Protein 5JQ4 (pdb70)

GO terms:
  GO:0016747 acyltransferase activity, transferring groups other than amino-acyl groups (F, IDA)

CATH classification: 3.40.630.30

Radius of gyration: 22.3 Å; Cα contacts (8 Å, |Δi|>4): 461; chains: 2; bounding box: 67×36×51 Å

Secondary structure (DSSP, 8-state):
--EE--S---HHHHHHHIIIIIIIS---HHHHS-TTSTTSEEEEEEETTEEEEEEEEEESSSSEEEEEEEE--TT-S------HHHHHHHHTT--EE--EEGGGHHHHHHTT-----SS--TT--EE--EE--/----EE--S---HHHHHHHIIIIIIIT---GGGSS-TTTTTSEEEEEEETTEEEEEEEEEE-SSSEEEEEEEE--TT-S------HHHHHHHHTT--EE----TT-HHHHHHTT-----TT--SS------EE----

B-factor: mean 27.38, std 11.33, range [9.71, 86.89]

Structure (mmCIF, N/CA/C/O backbone):
data_5JQ4
#
_entry.id   5JQ4
#
_cell.length_a   129.453
_cell.length_b   33.839
_cell.length_c   67.529
_cell.angle_alpha   90.000
_cell.angle_beta   109.510
_cell.angle_gamma   90.000
#
_symmetry.space_group_name_H-M   'C 1 2 1'
#
loop_
_entity.id
_entity.type
_entity.pdbx_description
1 polymer 'Acetyltransferase SACOL1063'
2 non-polymer 'THIOCYANATE ION'
3 non-polymer 'CHLORIDE ION'
4 non-polymer 1,2-ETHANEDIOL
5 non-polymer 'UNKNOWN ATOM OR ION'
6 water water
#
loop_
_atom_site.group_PDB
_atom_site.id
_atom_site.type_symbol
_atom_site.label_atom_id
_atom_site.label_alt_id
_atom_site.label_comp_id
_atom_site.label_asym_id
_atom_site.label_entity_id
_atom_site.lab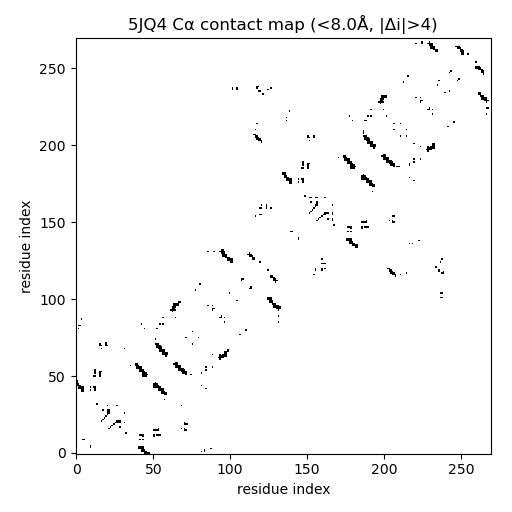el_seq_id
_atom_site.pdbx_PDB_ins_code
_atom_site.Cartn_x
_atom_site.Cartn_y
_atom_site.Cartn_z
_atom_site.occupancy
_atom_site.B_iso_or_equiv
_atom_site.auth_seq_id
_atom_site.auth_comp_id
_atom_site.auth_asym_id
_atom_site.auth_atom_id
_atom_site.pdbx_PDB_model_num
ATOM 1 N N . ALA A 1 3 ? 16.451 12.684 29.569 1.00 47.48 0 ALA A N 1
ATOM 2 C CA . ALA A 1 3 ? 16.087 11.607 28.620 1.00 44.57 0 ALA A CA 1
ATOM 3 C C . ALA A 1 3 ? 16.578 11.906 27.198 1.00 44.05 0 ALA A C 1
ATOM 4 O O . ALA A 1 3 ? 16.218 12.926 26.621 1.00 46.83 0 ALA A O 1
ATOM 14 N N . PHE A 1 5 ? 17.230 10.450 23.195 1.00 31.57 2 PHE A N 1
ATOM 15 C CA . PHE A 1 5 ? 16.891 9.417 22.219 1.00 28.16 2 PHE A CA 1
ATOM 16 C C . PHE A 1 5 ? 17.861 9.398 21.055 1.00 26.83 2 PHE A C 1
ATOM 17 O O . PHE A 1 5 ? 18.281 10.440 20.601 1.00 28.13 2 PHE A O 1
ATOM 25 N N . SER A 1 6 ? 18.200 8.202 20.594 1.00 24.53 3 SER A N 1
ATOM 26 C CA A SER A 1 6 ? 19.122 8.026 19.482 0.70 24.57 3 SER A CA 1
ATOM 27 C CA B SER A 1 6 ? 19.161 8.020 19.514 0.30 24.58 3 SER A CA 1
ATOM 28 C C . SER A 1 6 ? 18.790 6.863 18.591 1.00 22.74 3 SER A C 1
ATOM 29 O O . SER A 1 6 ? 18.252 5.844 19.031 1.00 21.69 3 SER A O 1
ATOM 34 N N . LYS A 1 7 ? 19.123 7.003 17.309 1.00 22.94 4 LYS A N 1
ATOM 35 C CA . LYS A 1 7 ? 19.108 5.812 16.446 1.00 22.06 4 LYS A CA 1
ATOM 36 C C . LYS A 1 7 ? 20.131 4.844 16.976 1.00 22.55 4 LYS A C 1
ATOM 37 O O . LYS A 1 7 ? 21.238 5.235 17.344 1.00 24.35 4 LYS A O 1
ATOM 43 N N . VAL A 1 8 ? 19.798 3.573 16.962 1.00 21.73 5 VAL A N 1
ATOM 44 C CA . VAL A 1 8 ? 20.759 2.523 17.258 1.00 22.96 5 VAL A CA 1
ATOM 45 C C . VAL A 1 8 ? 21.770 2.396 16.126 1.00 25.41 5 VAL A C 1
ATOM 46 O O . VAL A 1 8 ? 21.381 2.047 15.010 1.00 25.26 5 VAL A O 1
ATOM 50 N N A ASN A 1 9 ? 23.073 2.679 16.346 0.70 27.65 6 ASN A N 1
ATOM 51 N N B ASN A 1 9 ? 23.034 2.659 16.475 0.30 27.19 6 ASN A N 1
ATOM 52 C CA A ASN A 1 9 ? 24.113 2.409 15.327 0.70 29.84 6 ASN A CA 1
ATOM 53 C CA B ASN A 1 9 ? 24.167 2.667 15.576 0.30 29.16 6 ASN A CA 1
ATOM 54 C C A ASN A 1 9 ? 25.221 1.447 15.780 0.70 31.53 6 ASN A C 1
ATOM 55 C C B ASN A 1 9 ? 25.223 1.565 15.837 0.30 31.03 6 ASN A C 1
ATOM 56 O O A ASN A 1 9 ? 26.226 1.320 15.115 0.70 34.38 6 ASN A O 1
ATOM 57 O O B ASN A 1 9 ? 26.181 1.473 15.088 0.30 33.11 6 ASN A O 1
ATOM 66 N N . ASN A 1 10 ? 25.062 0.748 16.879 1.00 31.29 7 ASN A N 1
ATOM 67 C CA . ASN A 1 10 ? 26.039 -0.312 17.216 1.00 33.58 7 ASN A CA 1
ATOM 68 C C . ASN A 1 10 ? 25.409 -1.393 18.031 1.00 33.86 7 ASN A C 1
ATOM 69 O O . ASN A 1 10 ? 24.265 -1.243 18.462 1.00 32.14 7 ASN A O 1
ATOM 74 N N . GLN A 1 11 ? 26.158 -2.472 18.224 1.00 36.59 8 GLN A N 1
ATOM 75 C CA . GLN A 1 11 ? 25.660 -3.658 18.883 1.00 38.08 8 GLN A CA 1
ATOM 76 C C . GLN A 1 11 ? 25.292 -3.445 20.354 1.00 38.33 8 GLN A C 1
ATOM 77 O O . GLN A 1 11 ? 24.408 -4.135 20.862 1.00 38.32 8 GLN A O 1
ATOM 83 N N . LYS A 1 12 ? 25.977 -2.532 21.044 1.00 39.07 9 LYS A N 1
ATOM 84 C CA . LYS A 1 12 ? 25.648 -2.234 22.448 1.00 40.59 9 LYS A CA 1
ATOM 85 C C . LYS A 1 12 ? 24.282 -1.555 22.591 1.00 36.90 9 LYS A C 1
ATOM 86 O O . LYS A 1 12 ? 23.480 -1.935 23.447 1.00 35.92 9 LYS A O 1
ATOM 100 N N . LEU A 1 14 ? 21.948 -1.746 20.508 1.00 32.22 11 LEU A N 1
ATOM 101 C CA . LEU A 1 14 ? 20.932 -2.746 20.159 1.00 31.15 11 LEU A CA 1
ATOM 102 C C . LEU A 1 14 ? 20.589 -3.641 21.323 1.00 32.02 11 LEU A C 1
ATOM 103 O O . LEU A 1 14 ? 19.417 -3.911 21.577 1.00 30.64 11 LEU A O 1
ATOM 108 N N . GLU A 1 15 ? 21.621 -4.161 21.966 1.00 34.58 12 GLU A N 1
ATOM 109 C CA . GLU A 1 15 ? 21.456 -4.991 23.146 1.00 36.12 12 GLU A CA 1
ATOM 110 C C . GLU A 1 15 ? 20.617 -4.233 24.185 1.00 33.85 12 GLU A C 1
ATOM 111 O O . GLU A 1 15 ? 19.743 -4.839 24.785 1.00 33.81 12 GLU A O 1
ATOM 117 N N . ASP A 1 16 ? 20.857 -2.920 24.344 1.00 31.73 13 ASP A N 1
ATOM 118 C CA . ASP A 1 16 ? 20.117 -2.064 25.270 1.00 30.58 13 ASP A CA 1
ATOM 119 C C . ASP A 1 16 ? 18.615 -2.148 24.927 1.00 28.76 13 ASP A C 1
ATOM 120 O O . ASP A 1 16 ? 17.779 -2.291 25.856 1.00 27.33 13 ASP A O 1
ATOM 125 N N . CYS A 1 17 ? 18.312 -2.098 23.621 1.00 26.76 14 CYS A N 1
ATOM 126 C CA . CYS A 1 17 ? 16.934 -2.258 23.111 1.00 26.44 14 CYS A CA 1
ATOM 127 C C . CYS A 1 17 ? 16.344 -3.609 23.488 1.00 27.73 14 CYS A C 1
ATOM 128 O O . CYS A 1 17 ? 15.267 -3.643 24.073 1.00 27.29 14 CYS A O 1
ATOM 131 N N . PHE A 1 18 ? 17.054 -4.701 23.188 1.00 29.21 15 PHE A N 1
ATOM 132 C CA . PHE A 1 18 ? 16.551 -6.050 23.543 1.00 31.64 15 PHE A CA 1
ATOM 133 C C . PHE A 1 18 ? 16.422 -6.243 25.078 1.00 32.66 15 PHE A C 1
ATOM 134 O O . PHE A 1 18 ? 15.447 -6.852 25.540 1.00 33.71 15 PHE A O 1
ATOM 142 N N . TYR A 1 19 ? 17.356 -5.708 25.861 1.00 32.31 16 TYR A N 1
ATOM 143 C CA . TYR A 1 19 ? 17.223 -5.753 27.317 1.00 33.49 16 TYR A CA 1
ATOM 144 C C . TYR A 1 19 ? 15.882 -5.171 27.811 1.00 31.02 16 TYR A C 1
ATOM 145 O O . TYR A 1 19 ? 15.150 -5.779 28.663 1.00 32.54 16 TYR A O 1
ATOM 154 N N . ILE A 1 20 ? 15.594 -3.974 27.325 1.00 27.45 17 ILE A N 1
ATOM 155 C CA . ILE A 1 20 ? 14.379 -3.272 27.708 1.00 26.04 17 ILE A CA 1
ATOM 156 C C . ILE A 1 20 ? 13.141 -4.090 27.324 1.00 26.12 17 ILE A C 1
ATOM 157 O O . ILE A 1 20 ? 12.211 -4.301 28.120 1.00 27.32 17 ILE A O 1
ATOM 162 N N . ARG A 1 21 ? 13.179 -4.636 26.137 1.00 26.29 18 ARG A N 1
ATOM 163 C CA . ARG A 1 21 ? 12.108 -5.494 25.671 1.00 27.68 18 ARG A CA 1
ATOM 164 C C . ARG A 1 21 ? 12.056 -6.802 26.431 1.00 30.55 18 ARG A C 1
ATOM 165 O O . ARG A 1 21 ? 10.961 -7.332 26.621 1.00 31.98 18 ARG A O 1
ATOM 173 N N . LYS A 1 22 ? 13.204 -7.323 26.867 1.00 32.19 19 LYS A N 1
ATOM 174 C CA . LYS A 1 22 ? 13.167 -8.562 27.675 1.00 36.12 19 LYS A CA 1
ATOM 175 C C . LYS A 1 22 ? 12.401 -8.265 28.993 1.00 36.36 19 LYS A C 1
ATOM 176 O O . LYS A 1 22 ? 11.494 -9.008 29.375 1.00 37.27 19 LYS A O 1
ATOM 182 N N . LYS A 1 23 ? 12.759 -7.155 29.634 1.00 35.42 20 LYS A N 1
ATOM 183 C CA . LYS A 1 23 ? 12.200 -6.803 30.954 1.00 36.95 20 LYS A CA 1
ATOM 184 C C . LYS A 1 23 ? 10.711 -6.540 30.856 1.00 36.60 20 LYS A C 1
ATOM 185 O O . LYS A 1 23 ? 9.946 -6.902 31.745 1.00 37.44 20 LYS A O 1
ATOM 191 N N . VAL A 1 24 ? 10.306 -5.897 29.769 1.00 35.03 21 VAL A N 1
ATOM 192 C CA . VAL A 1 24 ? 8.924 -5.505 29.615 1.00 35.83 21 VAL A CA 1
ATOM 193 C C . VAL A 1 24 ? 8.101 -6.624 29.004 1.00 37.92 21 VAL A C 1
ATOM 194 O O . VAL A 1 24 ? 7.158 -7.086 29.617 1.00 41.39 21 VAL A O 1
ATOM 198 N N . PHE A 1 25 ? 8.470 -7.061 27.814 1.00 38.78 22 PHE A N 1
ATOM 199 C CA . PHE A 1 25 ? 7.674 -8.057 27.097 1.00 41.50 22 PHE A CA 1
ATOM 200 C C . PHE A 1 25 ? 7.756 -9.426 27.756 1.00 46.21 22 PHE A C 1
ATOM 201 O O . PHE A 1 25 ? 6.714 -10.059 28.064 1.00 49.63 22 PHE A O 1
ATOM 209 N N . VAL A 1 26 ? 8.984 -9.915 27.941 1.00 47.19 23 VAL A N 1
ATOM 210 C CA . VAL A 1 26 ? 9.217 -11.256 28.510 1.00 49.44 23 VAL A CA 1
ATOM 211 C C . VAL A 1 26 ? 9.030 -11.445 30.023 1.00 52.07 23 VAL A C 1
ATOM 212 O O . VAL A 1 26 ? 8.352 -12.375 30.442 1.00 56.89 23 VAL A O 1
ATOM 216 N N . GLU A 1 27 ? 9.638 -10.593 30.836 1.00 53.81 24 GLU A N 1
ATOM 217 C CA . GLU A 1 27 ? 9.553 -10.721 32.297 1.00 55.76 24 GLU A CA 1
ATOM 218 C C . GLU A 1 27 ? 8.252 -10.112 32.798 1.00 54.81 24 GLU A C 1
ATOM 219 O O . GLU A 1 27 ? 7.439 -10.808 33.393 1.00 56.25 24 GLU A O 1
ATOM 225 N N . GLU A 1 28 ? 8.030 -8.832 32.522 1.00 52.30 25 GLU A N 1
ATOM 226 C CA . GLU A 1 28 ? 6.813 -8.154 32.977 1.00 52.90 25 GLU A CA 1
ATOM 227 C C . GLU A 1 28 ? 5.526 -8.722 32.348 1.00 54.27 25 GLU A C 1
ATOM 228 O O . GLU A 1 28 ? 4.560 -8.975 33.067 1.00 58.73 25 GLU A O 1
ATOM 234 N N . GLN A 1 29 ? 5.521 -8.961 31.040 1.00 53.54 26 GLN A N 1
ATOM 235 C CA . GLN A 1 29 ? 4.288 -9.322 30.324 1.00 55.59 26 GLN A CA 1
ATOM 236 C C . GLN A 1 29 ? 4.112 -10.793 29.949 1.00 58.24 26 GLN A C 1
ATOM 237 O O . GLN A 1 29 ? 3.003 -11.196 29.632 1.00 59.30 26 GLN A O 1
ATOM 243 N N . GLY A 1 30 ? 5.192 -11.574 29.961 1.00 59.47 27 GLY A N 1
ATOM 244 C CA . GLY A 1 30 ? 5.125 -13.024 29.723 1.00 62.61 27 GLY A CA 1
ATOM 245 C C . GLY A 1 30 ? 5.205 -13.541 28.289 1.00 62.97 27 GLY A C 1
ATOM 246 O O . GLY A 1 30 ? 4.943 -14.725 28.048 1.00 65.29 27 GLY A O 1
ATOM 247 N N . ILE A 1 31 ? 5.553 -12.682 27.339 1.00 60.42 28 ILE A N 1
ATOM 248 C CA . ILE A 1 31 ? 5.772 -13.089 25.946 1.00 61.76 28 ILE A CA 1
ATOM 249 C C . ILE A 1 31 ? 7.133 -13.785 25.755 1.00 63.57 28 ILE A C 1
ATOM 250 O O . ILE A 1 31 ? 8.113 -13.349 26.339 1.00 62.44 28 ILE A O 1
ATOM 255 N N . PRO A 1 32 ? 7.212 -14.836 24.914 1.00 66.65 29 PRO A N 1
ATOM 256 C CA . PRO A 1 32 ? 8.520 -15.518 24.727 1.00 68.13 29 PRO A CA 1
ATOM 257 C C . PRO A 1 32 ? 9.591 -14.698 23.968 1.00 67.43 29 PRO A C 1
ATOM 258 O O . PRO A 1 32 ? 9.306 -14.121 22.920 1.00 65.47 29 PRO A O 1
ATOM 262 N N . GLU A 1 33 ? 10.813 -14.695 24.497 1.00 69.16 30 GLU A N 1
ATOM 263 C CA . GLU A 1 33 ? 11.972 -13.965 23.911 1.00 71.55 30 GLU A CA 1
ATOM 264 C C . GLU A 1 33 ? 12.273 -14.228 22.414 1.00 75.42 30 GLU A C 1
ATOM 265 O O . GLU A 1 33 ? 12.623 -13.305 21.670 1.00 75.06 30 GLU A O 1
ATOM 271 N N . GLU A 1 34 ? 12.149 -15.486 21.998 1.00 78.56 31 GLU A N 1
ATOM 272 C CA . GLU A 1 34 ? 12.327 -15.890 20.593 1.00 82.99 31 GLU A CA 1
ATOM 273 C C . GLU A 1 34 ? 11.110 -15.600 19.685 1.00 83.08 31 GLU A C 1
ATOM 274 O O . GLU A 1 34 ? 11.194 -15.729 18.452 1.00 86.89 31 GLU A O 1
ATOM 275 N N . SER A 1 35 ? 9.976 -15.257 20.299 1.00 78.13 32 SER A N 1
ATOM 276 C CA . SER A 1 35 ? 8.817 -14.755 19.572 1.00 75.80 32 SER A CA 1
ATOM 277 C C . SER A 1 35 ? 9.030 -13.270 19.290 1.00 73.24 32 SER A C 1
ATOM 278 O O . SER A 1 35 ? 9.019 -12.838 18.139 1.00 76.15 32 SER A O 1
ATOM 279 N N . GLU A 1 36 ? 9.232 -12.503 20.357 1.00 67.76 33 GLU A N 1
ATOM 280 C CA . GLU A 1 36 ? 9.362 -11.042 20.266 1.00 65.94 33 GLU A CA 1
ATOM 281 C C . GLU A 1 36 ? 10.539 -10.552 19.383 1.00 67.86 33 GLU A C 1
ATOM 282 O O . GLU A 1 36 ? 10.354 -9.625 18.589 1.00 70.08 33 GLU A O 1
ATOM 288 N N . ILE A 1 37 ? 11.710 -11.185 19.482 1.00 67.67 34 ILE A N 1
ATOM 289 C CA . ILE A 1 37 ? 12.825 -10.895 18.556 1.00 70.73 34 ILE A CA 1
ATOM 290 C C . ILE A 1 37 ? 12.712 -11.753 17.278 1.00 73.16 34 ILE A C 1
ATOM 291 O O . ILE A 1 37 ? 13.048 -12.936 17.286 1.00 75.28 34 ILE A O 1
ATOM 293 N N . ASP A 1 38 ? 12.274 -11.140 16.177 1.00 49.22 35 ASP A N 1
ATOM 294 C CA . ASP A 1 38 ? 11.753 -11.877 15.009 1.00 50.11 35 ASP A CA 1
ATOM 295 C C . ASP A 1 38 ? 12.595 -11.741 13.730 1.00 49.09 35 ASP A C 1
ATOM 296 O O . ASP A 1 38 ? 13.709 -11.230 13.753 1.00 47.31 35 ASP A O 1
ATOM 301 N N . GLU A 1 39 ? 12.047 -12.227 12.624 1.00 50.43 36 GLU A N 1
ATOM 302 C CA . GLU A 1 39 ? 12.691 -12.146 11.322 1.00 51.29 36 GLU A CA 1
ATOM 303 C C . GLU A 1 39 ? 12.827 -10.702 10.810 1.00 47.65 36 GLU A C 1
ATOM 304 O O . GLU A 1 39 ? 13.713 -10.415 10.028 1.00 48.03 36 GLU A O 1
ATOM 310 N N . TYR A 1 40 ? 11.943 -9.819 11.278 1.00 44.97 37 TYR A N 1
ATOM 311 C CA . TYR A 1 40 ? 11.925 -8.401 10.915 1.00 41.92 37 TYR A CA 1
ATOM 312 C C . TYR A 1 40 ? 12.890 -7.498 11.650 1.00 38.63 37 TYR A C 1
ATOM 313 O O . TYR A 1 40 ? 13.010 -6.335 11.264 1.00 36.97 37 TYR A O 1
ATOM 322 N N . GLU A 1 41 ? 13.574 -7.991 12.686 1.00 37.37 38 GLU A N 1
ATOM 323 C CA . GLU A 1 41 ? 14.525 -7.156 13.408 1.00 34.96 38 GLU A CA 1
ATOM 324 C C . GLU A 1 41 ? 15.559 -6.559 12.473 1.00 33.95 38 GLU A C 1
ATOM 325 O O . GLU A 1 41 ? 15.826 -5.355 12.543 1.00 31.96 38 GLU A O 1
ATOM 331 N N . SER A 1 42 ? 16.117 -7.381 11.590 1.00 35.03 39 SER A N 1
ATOM 332 C CA . SER A 1 42 ? 17.299 -6.954 10.809 1.00 35.68 39 SER A CA 1
ATOM 333 C C . SER A 1 42 ? 16.987 -5.819 9.807 1.00 34.12 39 SER A C 1
ATOM 334 O O . SER A 1 42 ? 17.817 -4.950 9.561 1.00 33.87 39 SER A O 1
ATOM 337 N N . GLU A 1 43 ? 15.770 -5.846 9.283 1.00 33.22 40 GLU A N 1
ATOM 338 C CA . GLU A 1 43 ? 15.275 -4.881 8.311 1.00 32.65 40 GLU A CA 1
ATOM 339 C C . GLU A 1 43 ? 14.625 -3.625 8.906 1.00 29.47 40 GLU A C 1
ATOM 340 O O . GLU A 1 43 ? 14.115 -2.804 8.158 1.00 29.36 40 GLU A O 1
ATOM 346 N N . SER A 1 44 ? 14.574 -3.532 10.241 1.00 26.64 41 SER A N 1
ATOM 347 C CA . SER A 1 44 ? 14.022 -2.382 10.930 1.00 24.36 41 SER A CA 1
ATOM 348 C C . SER A 1 44 ? 15.133 -1.450 11.416 1.00 23.39 41 SER A C 1
ATOM 349 O O . SER A 1 44 ? 16.292 -1.866 11.623 1.00 23.77 41 SER A O 1
ATOM 352 N N . ILE A 1 45 ? 14.783 -0.187 11.574 1.00 22.52 42 ILE A N 1
ATOM 353 C CA . ILE A 1 45 ? 15.603 0.810 12.251 1.00 22.02 42 ILE A CA 1
ATOM 354 C C . ILE A 1 45 ? 15.189 0.741 13.711 1.00 20.76 42 ILE A C 1
ATOM 355 O O . ILE A 1 45 ? 14.028 0.426 14.021 1.00 19.99 42 ILE A O 1
ATOM 360 N N . HIS A 1 46 ? 16.164 0.889 14.607 1.00 20.60 43 HIS A N 1
ATOM 361 C CA . HIS A 1 46 ? 15.841 0.820 16.041 1.00 19.83 43 HIS A CA 1
ATOM 362 C C . HIS A 1 46 ? 16.179 2.137 16.695 1.00 20.02 43 HIS A C 1
ATOM 363 O O . HIS A 1 46 ? 17.119 2.815 16.307 1.00 20.77 43 HIS A O 1
ATOM 370 N N . LEU A 1 47 ? 15.390 2.462 17.718 1.00 19.84 44 LEU A N 1
ATOM 371 C CA . LEU A 1 47 ? 15.559 3.670 18.514 1.00 20.45 44 LEU A CA 1
ATOM 372 C C . LEU A 1 47 ? 15.698 3.320 20.004 1.00 20.11 44 LEU A C 1
ATOM 373 O O . LEU A 1 47 ? 14.954 2.497 20.510 1.00 19.55 44 LEU A O 1
ATOM 378 N N . ILE A 1 48 ? 16.614 4.003 20.698 1.00 20.72 45 ILE A N 1
ATOM 379 C CA . ILE A 1 48 ? 16.869 3.766 22.159 1.00 21.14 45 ILE A CA 1
ATOM 380 C C . ILE A 1 48 ? 16.845 5.115 22.855 1.00 22.28 45 ILE A C 1
ATOM 381 O O . ILE A 1 48 ? 17.290 6.125 22.277 1.00 22.81 45 ILE A O 1
ATOM 386 N N . GLY A 1 49 ? 16.213 5.100 24.041 1.00 22.70 46 GLY A N 1
ATOM 387 C CA . GLY A 1 49 ? 16.196 6.270 24.886 1.00 24.59 46 GLY A CA 1
ATOM 388 C C . GLY A 1 49 ? 16.852 5.910 26.214 1.00 26.08 46 GLY A C 1
ATOM 389 O O . GLY A 1 49 ? 16.650 4.782 26.744 1.00 25.30 46 GLY A O 1
ATOM 390 N N . TYR A 1 50 ? 17.662 6.848 26.710 1.00 28.65 47 TYR A N 1
ATOM 391 C CA . TYR A 1 50 ? 18.384 6.732 27.983 1.00 31.08 47 TYR A CA 1
ATOM 392 C C . TYR A 1 50 ? 17.931 7.828 28.906 1.00 33.59 47 TYR A C 1
ATOM 393 O O . TYR A 1 50 ? 17.597 8.918 28.435 1.00 34.66 47 TYR A O 1
ATOM 402 N N . ASP A 1 51 ? 17.890 7.537 30.201 1.00 35.52 48 ASP A N 1
ATOM 403 C CA . ASP A 1 51 ? 17.627 8.535 31.224 1.00 38.62 48 ASP A CA 1
ATOM 404 C C . ASP A 1 51 ? 18.747 8.395 32.250 1.00 41.21 48 ASP A C 1
ATOM 405 O O . ASP A 1 51 ? 18.903 7.335 32.859 1.00 40.85 48 ASP A O 1
ATOM 410 N N . ASN A 1 52 ? 19.570 9.438 32.379 1.00 44.15 49 ASN A N 1
ATOM 411 C CA . ASN A 1 52 ? 20.712 9.421 33.308 1.00 47.57 49 ASN A CA 1
ATOM 412 C C . ASN A 1 52 ? 21.620 8.241 33.068 1.00 46.67 49 ASN A C 1
ATOM 413 O O . ASN A 1 52 ? 21.962 7.508 33.988 1.00 47.88 49 ASN A O 1
ATOM 418 N N . GLY A 1 53 ? 21.935 8.043 31.799 1.00 44.80 50 GLY A N 1
ATOM 419 C CA . GLY A 1 53 ? 22.700 6.897 31.315 1.00 43.87 50 GLY A CA 1
ATOM 420 C C . GLY A 1 53 ? 22.046 5.532 31.262 1.00 41.33 50 GLY A C 1
ATOM 421 O O . GLY A 1 53 ? 22.664 4.589 30.750 1.00 41.45 50 GLY A O 1
ATOM 422 N N . GLN A 1 54 ? 20.821 5.405 31.782 1.00 39.28 51 GLN A N 1
ATOM 423 C CA . GLN A 1 54 ? 20.129 4.119 31.873 1.00 37.34 51 GLN A CA 1
ATOM 424 C C . GLN A 1 54 ? 19.172 3.933 30.699 1.00 33.07 51 GLN A C 1
ATOM 425 O O . GLN A 1 54 ? 18.494 4.877 30.333 1.00 31.80 51 GLN A O 1
ATOM 431 N N . PRO A 1 55 ? 19.119 2.730 30.126 1.00 30.93 52 PRO A N 1
ATOM 432 C CA . PRO A 1 55 ? 18.191 2.439 29.013 1.00 27.95 52 PRO A CA 1
ATOM 433 C C . PRO A 1 55 ? 16.803 2.333 29.548 1.00 26.85 52 PRO A C 1
ATOM 434 O O . PRO A 1 55 ? 16.535 1.541 30.457 1.00 28.08 52 PRO A O 1
ATOM 438 N N . VAL A 1 56 ? 15.919 3.158 29.028 1.00 25.01 53 VAL A N 1
ATOM 439 C CA . VAL A 1 56 ? 14.562 3.163 29.505 1.00 24.75 53 VAL A CA 1
ATOM 440 C C . VAL A 1 56 ? 13.469 3.028 28.480 1.00 22.95 53 VAL A C 1
ATOM 441 O O . VAL A 1 56 ? 12.357 2.756 28.864 1.00 23.47 53 VAL A O 1
ATOM 445 N N . ALA A 1 57 ? 13.761 3.226 27.205 1.00 21.14 54 ALA A N 1
ATOM 446 C CA . ALA A 1 57 ? 12.718 3.174 26.213 1.00 20.05 54 ALA A CA 1
ATOM 447 C C . ALA A 1 57 ? 13.299 2.745 24.864 1.00 18.52 54 ALA A C 1
ATOM 448 O O . ALA A 1 57 ? 14.464 3.010 24.556 1.00 18.45 54 ALA A O 1
ATOM 450 N N . THR A 1 58 ? 12.532 1.968 24.109 1.00 17.82 55 THR A N 1
ATOM 451 C CA . THR A 1 58 ? 12.955 1.567 22.739 1.00 16.77 55 THR A CA 1
ATOM 452 C C . THR A 1 58 ? 11.757 1.494 21.807 1.00 16.45 55 THR A C 1
ATOM 453 O O . THR A 1 58 ? 10.646 1.286 22.226 1.00 17.12 55 THR A O 1
ATOM 457 N N . ALA A 1 59 ? 12.019 1.617 20.501 1.00 19.32 56 ALA A N 1
ATOM 458 C CA . ALA A 1 59 ? 10.989 1.334 19.499 1.00 18.76 56 ALA A CA 1
ATOM 459 C C . ALA A 1 59 ? 11.710 0.881 18.235 1.00 18.88 56 ALA A C 1
ATOM 460 O O . ALA A 1 59 ? 12.917 1.138 18.107 1.00 19.17 56 ALA A O 1
ATOM 462 N N . ARG A 1 60 ? 11.000 0.149 17.376 1.00 18.86 57 ARG A N 1
ATOM 463 C CA . ARG A 1 60 ? 11.534 -0.113 16.039 1.00 19.15 57 ARG A CA 1
ATOM 464 C C . ARG A 1 60 ? 10.602 0.455 14.998 1.00 18.68 57 ARG A C 1
ATOM 465 O O . ARG A 1 60 ? 9.357 0.565 15.174 1.00 18.35 57 ARG A O 1
ATOM 473 N N . ILE A 1 61 ? 11.234 0.807 13.891 1.00 18.82 58 ILE A N 1
ATOM 474 C CA . ILE A 1 61 ? 10.613 1.515 12.839 1.00 18.67 58 ILE A CA 1
ATOM 475 C C . ILE A 1 61 ? 10.948 0.682 11.626 1.00 19.31 58 ILE A C 1
ATOM 476 O O . ILE A 1 61 ? 12.115 0.591 11.247 1.00 19.87 58 ILE A O 1
ATOM 481 N N . ARG A 1 62 ? 9.923 0.013 11.084 1.00 19.51 59 ARG A N 1
ATOM 482 C CA . ARG A 1 62 ? 10.071 -0.997 10.016 1.00 20.39 59 ARG A CA 1
ATOM 483 C C . ARG A 1 62 ? 9.474 -0.483 8.686 1.00 20.65 59 ARG A C 1
ATOM 484 O O . ARG A 1 62 ? 8.220 -0.304 8.551 1.00 20.50 59 ARG A O 1
ATOM 492 N N . PRO A 1 63 ? 10.343 -0.226 7.697 1.00 21.30 60 PRO A N 1
ATOM 493 C CA . PRO A 1 63 ? 9.855 0.202 6.389 1.00 21.88 60 PRO A CA 1
ATOM 494 C C . PRO A 1 63 ? 8.962 -0.850 5.810 1.00 22.82 60 PRO A C 1
ATOM 495 O O . PRO A 1 63 ? 9.346 -2.035 5.803 1.00 23.72 60 PRO A O 1
ATOM 499 N N . ILE A 1 64 ? 7.775 -0.460 5.377 1.00 23.11 61 ILE A N 1
ATOM 500 C CA . ILE A 1 64 ? 6.938 -1.351 4.598 1.00 24.45 61 ILE A CA 1
ATOM 501 C C . ILE A 1 64 ? 6.956 -1.085 3.073 1.00 25.64 61 ILE A C 1
ATOM 502 O O . ILE A 1 64 ? 6.489 -1.935 2.277 1.00 26.96 61 ILE A O 1
ATOM 507 N N . ASN A 1 65 ? 7.532 0.055 2.687 1.00 25.46 62 ASN A N 1
ATOM 508 C CA . ASN A 1 65 ? 7.712 0.482 1.295 1.00 26.67 62 ASN A CA 1
ATOM 509 C C . ASN A 1 65 ? 8.559 1.761 1.316 1.00 26.35 62 ASN A C 1
ATOM 510 O O . ASN A 1 65 ? 9.101 2.105 2.350 1.00 25.38 62 ASN A O 1
ATOM 515 N N . GLU A 1 66 ? 8.667 2.436 0.180 1.00 27.37 63 GLU A N 1
ATOM 516 C CA . GLU A 1 66 ? 9.467 3.622 0.058 1.00 27.58 63 GLU A CA 1
ATOM 517 C C . GLU A 1 66 ? 9.016 4.816 0.904 1.00 26.47 63 GLU A C 1
ATOM 518 O O . GLU A 1 66 ? 9.826 5.663 1.208 1.00 26.51 63 GLU A O 1
ATOM 524 N N . THR A 1 67 ? 7.720 4.897 1.225 1.00 25.75 64 THR A N 1
ATOM 525 C CA . THR A 1 67 ? 7.175 6.059 1.922 1.00 25.14 64 THR A CA 1
ATOM 526 C C . THR A 1 67 ? 6.736 5.854 3.378 1.00 23.66 64 THR A C 1
ATOM 527 O O . THR A 1 67 ? 6.604 6.863 4.102 1.00 23.37 64 THR A O 1
ATOM 531 N N . THR A 1 68 ? 6.488 4.604 3.779 1.00 22.86 65 THR A N 1
ATOM 532 C CA . THR A 1 68 ? 5.763 4.303 5.024 1.00 21.96 65 THR A CA 1
ATOM 533 C C . THR A 1 68 ? 6.544 3.369 5.945 1.00 21.07 65 THR A C 1
ATOM 534 O O . THR A 1 68 ? 7.115 2.356 5.485 1.00 21.36 65 THR A O 1
ATOM 538 N N . VAL A 1 69 ? 6.493 3.675 7.254 1.00 20.29 66 VAL A N 1
ATOM 539 C CA . VAL A 1 69 ? 7.127 2.814 8.241 1.00 19.69 66 VAL A CA 1
ATOM 540 C C . VAL A 1 69 ? 6.071 2.424 9.245 1.00 19.50 66 VAL A C 1
ATOM 541 O O . VAL A 1 69 ? 5.151 3.204 9.482 1.00 19.63 66 VAL A O 1
ATOM 545 N N . LYS A 1 70 ? 6.174 1.193 9.748 1.00 19.55 67 LYS A N 1
ATOM 546 C CA . LYS A 1 70 ? 5.372 0.775 10.875 1.00 19.60 67 LYS A CA 1
ATOM 547 C C . LYS A 1 70 ? 6.157 0.865 12.148 1.00 18.98 67 LYS A C 1
ATOM 548 O O . LYS A 1 70 ? 7.298 0.416 12.174 1.00 18.82 67 LYS A O 1
ATOM 554 N N . ILE A 1 71 ? 5.534 1.473 13.186 1.00 18.85 68 ILE A N 1
ATOM 555 C CA A ILE A 1 71 ? 6.137 1.607 14.501 0.70 18.45 68 ILE A CA 1
ATOM 556 C CA B ILE A 1 71 ? 6.130 1.630 14.512 0.30 18.48 68 ILE A CA 1
ATOM 557 C C . ILE A 1 71 ? 5.701 0.427 15.345 1.00 19.06 68 ILE A C 1
ATOM 558 O O . ILE A 1 71 ? 4.502 0.153 15.483 1.00 19.68 68 ILE A O 1
ATOM 567 N N . GLU A 1 72 ? 6.685 -0.332 15.829 1.00 19.30 69 GLU A N 1
ATOM 568 C CA . GLU A 1 72 ? 6.434 -1.590 16.492 1.00 20.46 69 GLU A CA 1
ATOM 569 C C . GLU A 1 72 ? 7.429 -1.788 17.630 1.00 20.72 69 GLU A C 1
ATOM 570 O O . GLU A 1 72 ? 8.424 -1.050 17.778 1.00 20.06 69 GLU A O 1
ATOM 576 N N . ARG A 1 73 ? 7.125 -2.806 18.418 1.00 22.14 70 ARG A N 1
ATOM 577 C CA . ARG A 1 73 ? 7.977 -3.280 19.521 1.00 22.92 70 ARG A CA 1
ATOM 578 C C . ARG A 1 73 ? 8.348 -2.114 20.445 1.00 21.91 70 ARG A C 1
ATOM 579 O O . ARG A 1 73 ? 9.497 -1.978 20.811 1.00 21.87 70 ARG A O 1
ATOM 587 N N . VAL A 1 74 ? 7.373 -1.295 20.811 1.00 21.28 71 VAL A N 1
ATOM 588 C CA . VAL A 1 74 ? 7.644 -0.155 21.585 1.00 20.64 71 VAL A CA 1
ATOM 589 C C . VAL A 1 74 ? 7.581 -0.645 23.023 1.00 21.29 71 VAL A C 1
ATOM 590 O O . VAL A 1 74 ? 6.592 -1.260 23.406 1.00 22.07 71 VAL A O 1
ATOM 594 N N . ALA A 1 75 ? 8.672 -0.428 23.760 1.00 21.16 72 ALA A N 1
ATOM 595 C CA . ALA A 1 75 ? 8.748 -0.818 25.174 1.00 21.96 72 ALA A CA 1
ATOM 596 C C . ALA A 1 75 ? 9.346 0.314 26.002 1.00 21.78 72 ALA A C 1
ATOM 597 O O . ALA A 1 75 ? 10.397 0.793 25.692 1.00 21.29 72 ALA A O 1
ATOM 599 N N . VAL A 1 76 ? 8.730 0.586 27.158 1.00 22.49 73 VAL A N 1
ATOM 600 C CA . VAL A 1 76 ? 9.224 1.604 28.086 1.00 22.88 73 VAL A CA 1
ATOM 601 C C . VAL A 1 76 ? 9.203 1.020 29.493 1.00 24.32 73 VAL A C 1
ATOM 602 O O . VAL A 1 76 ? 8.212 0.435 29.906 1.00 24.87 73 VAL A O 1
ATOM 614 N N . LYS A 1 78 ? 8.688 0.355 33.217 1.00 28.47 75 LYS A N 1
ATOM 615 C CA . LYS A 1 78 ? 7.529 0.777 34.048 1.00 29.26 75 LYS A CA 1
ATOM 616 C C . LYS A 1 78 ? 7.725 2.105 34.787 1.00 29.69 75 LYS A C 1
ATOM 617 O O . LYS A 1 78 ? 6.857 2.992 34.712 1.00 29.67 75 LYS A O 1
ATOM 623 N N . SER A 1 79 ? 8.866 2.254 35.455 1.00 30.35 76 SER A N 1
ATOM 624 C CA . SER A 1 79 ? 9.149 3.437 36.286 1.00 31.32 76 SER A CA 1
ATOM 625 C C . SER A 1 79 ? 9.241 4.755 35.521 1.00 30.50 76 SER A C 1
ATOM 626 O O . SER A 1 79 ? 9.246 5.847 36.137 1.00 31.20 76 SER A O 1
ATOM 629 N N . HIS A 1 80 ? 9.353 4.656 34.200 1.00 29.23 77 HIS A N 1
ATOM 630 C CA . HIS A 1 80 ? 9.337 5.818 33.302 1.00 28.74 77 HIS A CA 1
ATOM 631 C C . HIS A 1 80 ? 8.075 6.056 32.424 1.00 28.21 77 HIS A C 1
ATOM 632 O O . HIS A 1 80 ? 8.099 6.936 31.547 1.00 27.85 77 HIS A O 1
ATOM 639 N N . ARG A 1 81 ? 7.009 5.284 32.617 1.00 28.46 78 ARG A N 1
ATOM 640 C CA . ARG A 1 81 ? 5.812 5.390 31.783 1.00 28.30 78 ARG A CA 1
ATOM 641 C C . ARG A 1 81 ? 4.900 6.567 32.111 1.00 29.53 78 ARG A C 1
ATOM 642 O O . ARG A 1 81 ? 4.548 6.849 33.293 1.00 30.92 78 ARG A O 1
ATOM 650 N N . GLY A 1 82 ? 4.484 7.246 31.056 1.00 29.33 79 GLY A N 1
ATOM 651 C CA . GLY A 1 82 ? 3.532 8.346 31.201 1.00 30.86 79 GLY A CA 1
ATOM 652 C C . GLY A 1 82 ? 3.367 9.086 29.901 1.00 30.60 79 GLY A C 1
ATOM 653 O O . GLY A 1 82 ? 4.096 8.859 28.926 1.00 28.90 79 GLY A O 1
ATOM 654 N N . GLN A 1 83 ? 2.420 10.016 29.898 1.00 32.69 80 GLN A N 1
ATOM 655 C CA . GLN A 1 83 ? 2.159 10.788 28.677 1.00 33.08 80 GLN A CA 1
ATOM 656 C C . GLN A 1 83 ? 3.366 11.597 28.238 1.00 32.16 80 GLN A C 1
ATOM 657 O O . GLN A 1 83 ? 3.628 11.709 27.042 1.00 31.01 80 GLN A O 1
ATOM 663 N N . GLY A 1 84 ? 4.070 12.178 29.198 1.00 32.59 81 GLY A N 1
ATOM 664 C CA . GLY A 1 84 ? 5.298 12.899 28.913 1.00 32.35 81 GLY A CA 1
ATOM 665 C C . GLY A 1 84 ? 6.324 12.076 28.122 1.00 30.47 81 GLY A C 1
ATOM 666 O O . GLY A 1 84 ? 6.796 12.506 27.075 1.00 29.65 81 GLY A O 1
ATOM 675 N N . GLY A 1 86 ? 5.706 9.292 26.640 1.00 27.12 83 GLY A N 1
ATOM 676 C CA . GLY A 1 86 ? 5.050 8.872 25.388 1.00 26.40 83 GLY A CA 1
ATOM 677 C C . GLY A 1 86 ? 5.256 9.890 24.311 1.00 26.65 83 GLY A C 1
ATOM 678 O O . GLY A 1 86 ? 5.556 9.551 23.176 1.00 25.66 83 GLY A O 1
ATOM 679 N N . ARG A 1 87 ? 5.092 11.162 24.678 1.00 28.30 84 ARG A N 1
ATOM 680 C CA . ARG A 1 87 ? 5.201 12.229 23.734 1.00 29.28 84 ARG A CA 1
ATOM 681 C C . ARG A 1 87 ? 6.657 12.360 23.294 1.00 28.82 84 ARG A C 1
ATOM 682 O O . ARG A 1 87 ? 6.923 12.525 22.113 1.00 27.91 84 ARG A O 1
ATOM 698 N N . LEU A 1 89 ? 8.945 10.019 23.297 1.00 24.76 86 LEU A N 1
ATOM 699 C CA . LEU A 1 89 ? 9.281 8.858 22.482 1.00 23.81 86 LEU A CA 1
ATOM 700 C C . LEU A 1 89 ? 8.739 9.010 21.034 1.00 22.91 86 LEU A C 1
ATOM 701 O O . LEU A 1 89 ? 9.461 8.876 20.040 1.00 21.74 86 LEU A O 1
ATOM 714 N N . GLN A 1 91 ? 7.814 11.748 19.498 1.00 24.49 88 GLN A N 1
ATOM 715 C CA . GLN A 1 91 ? 8.506 12.795 18.778 1.00 25.24 88 GLN A CA 1
ATOM 716 C C . GLN A 1 91 ? 9.837 12.323 18.134 1.00 23.79 88 GLN A C 1
ATOM 717 O O . GLN A 1 91 ? 10.157 12.649 16.958 1.00 23.08 88 GLN A O 1
ATOM 723 N N . ALA A 1 92 ? 10.561 11.496 18.896 1.00 22.77 89 ALA A N 1
ATOM 724 C CA . ALA A 1 92 ? 11.859 10.958 18.468 1.00 22.44 89 ALA A CA 1
ATOM 725 C C . ALA A 1 92 ? 11.683 9.976 17.320 1.00 21.36 89 ALA A C 1
ATOM 726 O O . ALA A 1 92 ? 12.469 9.980 16.377 1.00 21.31 89 ALA A O 1
ATOM 728 N N . VAL A 1 93 ? 10.656 9.133 17.430 1.00 20.63 90 VAL A N 1
ATOM 729 C CA . VAL A 1 93 ? 10.328 8.164 16.404 1.00 20.04 90 VAL A CA 1
ATOM 730 C C . VAL A 1 93 ? 9.969 8.895 15.116 1.00 20.25 90 VAL A C 1
ATOM 731 O O . VAL A 1 93 ? 10.517 8.576 14.030 1.00 20.56 90 VAL A O 1
ATOM 735 N N . GLU A 1 94 ? 9.110 9.897 15.223 1.00 20.89 91 GLU A N 1
ATOM 736 C CA . GLU A 1 94 ? 8.731 10.693 14.048 1.00 21.95 91 GLU A CA 1
ATOM 737 C C . GLU A 1 94 ? 9.961 11.347 13.398 1.00 22.28 91 GLU A C 1
ATOM 738 O O . GLU A 1 94 ? 10.132 11.275 12.167 1.00 22.47 91 GLU A O 1
ATOM 744 N N . SER A 1 95 ? 10.811 11.941 14.226 1.00 22.75 92 SER A N 1
ATOM 745 C CA . SER A 1 95 ? 12.023 12.589 13.738 1.00 23.77 92 SER A CA 1
ATOM 746 C C . SER A 1 95 ? 12.950 11.648 13.033 1.00 23.32 92 SER A C 1
ATOM 747 O O . SER A 1 95 ? 13.468 11.988 11.984 1.00 23.81 92 SER A O 1
ATOM 750 N N . LEU A 1 96 ? 13.127 10.454 13.600 1.00 22.20 93 LEU A N 1
ATOM 751 C CA . LEU A 1 96 ? 13.993 9.488 12.991 1.00 22.40 93 LEU A CA 1
ATOM 752 C C . LEU A 1 96 ? 13.479 9.019 11.653 1.00 21.87 93 LEU A C 1
ATOM 753 O O . LEU A 1 96 ? 14.196 8.995 10.648 1.00 22.41 93 LEU A O 1
ATOM 758 N N . ALA A 1 97 ? 12.205 8.655 11.621 1.00 21.10 94 ALA A N 1
ATOM 759 C CA . ALA A 1 97 ? 11.515 8.243 10.368 1.00 21.19 94 ALA A CA 1
ATOM 760 C C . ALA A 1 97 ? 11.646 9.275 9.270 1.00 22.87 94 ALA A C 1
ATOM 761 O O . ALA A 1 97 ? 11.923 8.931 8.112 1.00 23.26 94 ALA A O 1
ATOM 763 N N . LYS A 1 98 ? 11.443 10.545 9.634 1.00 24.39 95 LYS A N 1
ATOM 764 C CA . LYS A 1 98 ? 11.600 11.635 8.683 1.00 27.12 95 LYS A CA 1
ATOM 765 C C . LYS A 1 98 ? 13.019 11.704 8.165 1.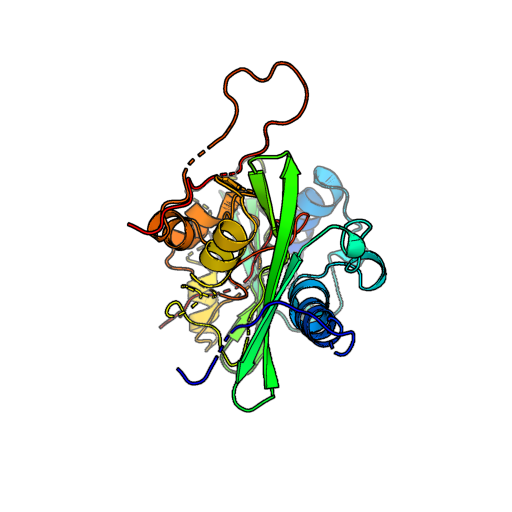00 28.32 95 LYS A C 1
ATOM 766 O O . LYS A 1 98 ? 13.250 11.818 6.949 1.00 29.16 95 LYS A O 1
ATOM 772 N N . ASP A 1 99 ? 13.968 11.640 9.099 1.00 28.65 96 ASP A N 1
ATOM 773 C CA . ASP A 1 99 ? 15.365 11.705 8.742 1.00 30.50 96 ASP A CA 1
ATOM 774 C C . ASP A 1 99 ? 15.774 10.563 7.822 1.00 29.92 96 ASP A C 1
ATOM 775 O O . ASP A 1 99 ? 16.645 10.742 6.986 1.00 31.09 96 ASP A O 1
ATOM 780 N N . GLU A 1 100 ? 15.182 9.387 7.998 1.00 27.82 97 GLU A N 1
ATOM 781 C CA . GLU A 1 100 ? 15.473 8.219 7.156 1.00 27.69 97 GLU A CA 1
ATOM 782 C C . GLU A 1 100 ? 14.720 8.218 5.821 1.00 27.72 97 GLU A C 1
ATOM 783 O O . GLU A 1 100 ? 14.783 7.246 5.065 1.00 27.85 97 GLU A O 1
ATOM 789 N N . GLY A 1 101 ? 14.013 9.309 5.530 1.00 27.67 98 GLY A N 1
ATOM 790 C CA . GLY A 1 101 ? 13.408 9.550 4.231 1.00 28.24 98 GLY A CA 1
ATOM 791 C C . GLY A 1 101 ? 11.980 9.031 4.105 1.00 26.90 98 GLY A C 1
ATOM 792 O O . GLY A 1 101 ? 11.516 8.765 2.986 1.00 27.67 98 GLY A O 1
ATOM 793 N N . PHE A 1 102 ? 11.275 8.823 5.219 1.00 24.94 99 PHE A N 1
ATOM 794 C CA . PHE A 1 102 ? 9.872 8.378 5.112 1.00 24.20 99 PHE A CA 1
ATOM 795 C C . PHE A 1 102 ? 8.871 9.492 5.331 1.00 25.17 99 PHE A C 1
ATOM 796 O O . PHE A 1 102 ? 9.157 10.537 5.956 1.00 25.71 99 PHE A O 1
ATOM 804 N N . TYR A 1 103 ? 7.671 9.257 4.847 1.00 26.10 100 TYR A N 1
ATOM 805 C CA . TYR A 1 103 ? 6.623 10.301 4.871 1.00 27.58 100 TYR A CA 1
ATOM 806 C C . TYR A 1 103 ? 5.420 9.992 5.754 1.00 26.03 100 TYR A C 1
ATOM 807 O O . TYR A 1 103 ? 4.679 10.929 6.115 1.00 26.32 100 TYR A O 1
ATOM 816 N N . VAL A 1 104 ? 5.219 8.710 6.053 1.00 24.07 101 VAL A N 1
ATOM 817 C CA . VAL A 1 104 ? 4.046 8.227 6.786 1.00 23.48 101 VAL A CA 1
ATOM 818 C C . VAL A 1 104 ? 4.451 7.227 7.841 1.00 21.88 101 VAL A C 1
ATOM 819 O O . VAL A 1 104 ? 5.297 6.362 7.571 1.00 21.45 101 VAL A O 1
ATOM 823 N N . ALA A 1 105 ? 3.909 7.362 9.064 1.00 21.36 102 ALA A N 1
ATOM 824 C CA . ALA A 1 105 ? 4.052 6.336 10.097 1.00 20.52 102 ALA A CA 1
ATOM 825 C C . ALA A 1 105 ? 2.691 5.691 10.356 1.00 21.27 102 ALA A C 1
ATOM 826 O O . ALA A 1 105 ? 1.691 6.383 10.403 1.00 21.56 102 ALA A O 1
ATOM 828 N N . THR A 1 106 ? 2.715 4.368 10.548 1.00 21.33 103 THR A N 1
ATOM 829 C CA . THR A 1 106 ? 1.550 3.610 10.909 1.00 22.75 103 THR A CA 1
ATOM 830 C C . THR A 1 106 ? 1.843 2.845 12.207 1.00 22.97 103 THR A C 1
ATOM 831 O O . THR A 1 106 ? 2.969 2.443 12.482 1.00 21.57 103 THR A O 1
ATOM 843 N N . ASN A 1 108 ? -0.199 0.168 15.418 1.00 24.49 105 ASN A N 1
ATOM 844 C CA A ASN A 1 108 ? -1.379 -0.407 16.030 0.50 24.28 105 ASN A CA 1
ATOM 845 C CA B ASN A 1 108 ? -1.352 -0.457 16.048 0.50 24.06 105 ASN A CA 1
ATOM 846 C C . ASN A 1 108 ? -1.596 0.184 17.424 1.00 23.64 105 ASN A C 1
ATOM 847 O O . ASN A 1 108 ? -0.649 0.447 18.174 1.00 24.09 105 ASN A O 1
ATOM 856 N N . ALA A 1 109 ? -2.846 0.427 17.753 1.00 22.68 106 ALA A N 1
ATOM 857 C CA . ALA A 1 109 ? -3.220 1.063 19.020 1.00 22.09 106 ALA A CA 1
ATOM 858 C C . ALA A 1 109 ? -4.378 0.360 19.640 1.00 22.23 106 ALA A C 1
ATOM 859 O O . ALA A 1 109 ? -5.314 0.017 18.947 1.00 22.08 106 ALA A O 1
ATOM 861 N N . GLN A 1 110 ? -4.355 0.194 20.959 1.00 22.17 107 GLN A N 1
ATOM 862 C CA . GLN A 1 110 ? -5.505 -0.276 21.672 1.00 22.61 107 GLN A CA 1
ATOM 863 C C . GLN A 1 110 ? -6.420 0.880 21.990 1.00 21.57 107 GLN A C 1
ATOM 864 O O . GLN A 1 110 ? -5.983 2.041 22.086 1.00 20.95 107 GLN A O 1
ATOM 870 N N . CYS A 1 111 ? -7.677 0.550 22.303 1.00 22.10 108 CYS A N 1
ATOM 871 C CA . CYS A 1 111 ? -8.717 1.575 22.582 1.00 22.30 108 CYS A CA 1
ATOM 872 C C . CYS A 1 111 ? -8.266 2.592 23.594 1.00 21.85 108 CYS A C 1
ATOM 873 O O . CYS A 1 111 ? -8.444 3.783 23.382 1.00 21.34 108 CYS A O 1
ATOM 876 N N . HIS A 1 112 ? -7.646 2.131 24.700 1.00 22.00 109 HIS A N 1
ATOM 877 C CA . HIS A 1 112 ? -7.270 3.063 25.771 1.00 22.13 109 HIS A CA 1
ATOM 878 C C . HIS A 1 112 ? -6.236 4.138 25.310 1.00 21.28 109 HIS A C 1
ATOM 879 O O . HIS A 1 112 ? -6.098 5.182 25.942 1.00 21.61 109 HIS A O 1
ATOM 886 N N . ALA A 1 113 ? -5.476 3.841 24.256 1.00 20.19 110 ALA A N 1
ATOM 887 C CA . ALA A 1 113 ? -4.421 4.722 23.791 1.00 20.09 110 ALA A CA 1
ATOM 888 C C . ALA A 1 113 ? -4.888 5.705 22.718 1.00 19.87 110 ALA A C 1
ATOM 889 O O . ALA A 1 113 ? -4.171 6.630 22.428 1.00 19.85 110 ALA A O 1
ATOM 891 N N . ILE A 1 114 ? -6.043 5.456 22.097 1.00 20.07 111 ILE A N 1
ATOM 892 C CA . ILE A 1 114 ? -6.506 6.306 20.999 1.00 20.61 111 ILE A CA 1
ATOM 893 C C . ILE A 1 114 ? -6.540 7.817 21.318 1.00 21.41 111 ILE A C 1
ATOM 894 O O . ILE A 1 114 ? -6.035 8.587 20.503 1.00 21.31 111 ILE A O 1
ATOM 899 N N . PRO A 1 115 ? -7.003 8.226 22.520 1.00 22.66 112 PRO A N 1
ATOM 900 C CA . PRO A 1 115 ? -6.964 9.684 22.799 1.00 24.10 112 PRO A CA 1
ATOM 901 C C . PRO A 1 115 ? -5.546 10.249 22.761 1.00 23.93 112 PRO A C 1
ATOM 902 O O . PRO A 1 115 ? -5.325 11.299 22.189 1.00 24.93 112 PRO A O 1
ATOM 906 N N . PHE A 1 116 ? -4.596 9.490 23.271 1.00 23.42 113 PHE A N 1
ATOM 907 C CA . PHE A 1 116 ? -3.212 9.882 23.207 1.00 23.67 113 PHE A CA 1
ATOM 908 C C . PHE A 1 116 ? -2.728 10.041 21.768 1.00 23.00 113 PHE A C 1
ATOM 909 O O . PHE A 1 116 ? -2.228 11.097 21.415 1.00 23.63 113 PHE A O 1
ATOM 917 N N . TYR A 1 117 ? -2.902 9.013 20.942 1.00 22.03 114 TYR A N 1
ATOM 918 C CA . TYR A 1 117 ? -2.495 9.122 19.536 1.00 21.94 114 TYR A CA 1
ATOM 919 C C . TYR A 1 117 ? -3.202 10.262 18.786 1.00 22.36 114 TYR A C 1
ATOM 920 O O . TYR A 1 117 ? -2.572 10.988 17.979 1.00 22.66 114 TYR A O 1
ATOM 929 N N . GLU A 1 118 ? -4.480 10.446 19.042 1.00 22.72 115 GLU A N 1
ATOM 930 C CA . GLU A 1 118 ? -5.175 11.561 18.417 1.00 24.27 115 GLU A CA 1
ATOM 931 C C . GLU A 1 118 ? -4.544 12.941 18.798 1.00 25.27 115 GLU A C 1
ATOM 932 O O . GLU A 1 118 ? -4.440 13.819 17.928 1.00 26.15 115 GLU A O 1
ATOM 938 N N . SER A 1 119 ? -4.066 13.072 20.035 1.00 25.31 116 SER A N 1
ATOM 939 C CA . SER A 1 119 ? -3.436 14.361 20.502 1.00 26.82 116 SER A CA 1
ATOM 940 C C . SER A 1 119 ? -2.108 14.591 19.762 1.00 26.92 116 SER A C 1
ATOM 941 O O . SER A 1 119 ? -1.618 15.725 19.664 1.00 28.14 116 SER A O 1
ATOM 944 N N . LEU A 1 120 ? -1.523 13.514 19.222 1.00 25.61 117 LEU A N 1
ATOM 945 C CA . LEU A 1 120 ? -0.360 13.613 18.330 1.00 26.01 117 LEU A CA 1
ATOM 946 C C . LEU A 1 120 ? -0.657 13.719 16.842 1.00 25.90 117 LEU A C 1
ATOM 947 O O . LEU A 1 120 ? 0.244 13.588 16.022 1.00 26.34 117 LEU A O 1
ATOM 952 N N A ASN A 1 121 ? -1.917 13.945 16.506 0.50 25.79 118 ASN A N 1
ATOM 953 N N B ASN A 1 121 ? -1.908 13.965 16.484 0.50 25.93 118 ASN A N 1
ATOM 954 C CA A ASN A 1 121 ? -2.372 14.045 15.131 0.50 26.03 118 ASN A CA 1
ATOM 955 C CA B ASN A 1 121 ? -2.305 14.079 15.087 0.50 26.25 118 ASN A CA 1
ATOM 956 C C A ASN A 1 121 ? -2.288 12.750 14.313 0.50 24.55 118 ASN A C 1
ATOM 957 C C B ASN A 1 121 ? -2.264 12.752 14.299 0.50 24.65 118 ASN A C 1
ATOM 958 O O A ASN A 1 121 ? -2.234 12.789 13.083 0.50 24.76 118 ASN A O 1
ATOM 959 O O B ASN A 1 121 ? -2.224 12.772 13.069 0.50 24.83 118 ASN A O 1
ATOM 968 N N . PHE A 1 122 ? -2.252 11.615 14.991 1.00 23.14 119 PHE A N 1
ATOM 969 C CA . PHE A 1 122 ? -2.571 10.346 14.319 1.00 22.11 119 PHE A CA 1
ATOM 970 C C . PHE A 1 122 ? -4.083 10.272 14.009 1.00 22.16 119 PHE A C 1
ATOM 971 O O . PHE A 1 122 ? -4.896 10.774 14.787 1.00 22.36 119 PHE A O 1
ATOM 979 N N . LYS A 1 123 ? -4.398 9.539 12.942 1.00 21.98 120 LYS A N 1
ATOM 980 C CA . LYS A 1 123 ? -5.734 9.364 12.392 1.00 22.51 120 LYS A CA 1
ATOM 981 C C . LYS A 1 123 ? -6.031 7.894 12.256 1.00 21.41 120 LYS A C 1
ATOM 982 O O . LYS A 1 123 ? -5.212 7.129 11.740 1.00 21.06 120 LYS A O 1
ATOM 996 N N A ARG A 1 125 ? -7.294 4.501 10.700 0.40 28.91 122 ARG A N 1
ATOM 997 N N B ARG A 1 125 ? -7.274 4.509 10.725 0.60 29.07 122 ARG A N 1
ATOM 998 C CA A ARG A 1 125 ? -7.441 3.973 9.333 0.40 28.42 122 ARG A CA 1
ATOM 999 C CA B ARG A 1 125 ? -7.427 3.935 9.397 0.60 28.60 122 ARG A CA 1
ATOM 1000 C C A ARG A 1 125 ? -8.034 2.565 9.408 0.40 25.62 122 ARG A C 1
ATOM 1001 C C B ARG A 1 125 ? -8.232 2.637 9.595 0.60 25.36 122 ARG A C 1
ATOM 1002 O O A ARG A 1 125 ? -7.461 1.716 10.088 0.40 25.59 122 ARG A O 1
ATOM 1003 O O B ARG A 1 125 ? -8.101 1.997 10.622 0.60 24.53 122 ARG A O 1
ATOM 1018 N N . GLY A 1 126 ? -9.125 2.328 8.678 1.00 23.95 123 GLY A N 1
ATOM 1019 C CA . GLY A 1 126 ? -9.836 1.061 8.706 1.00 21.67 123 GLY A CA 1
ATOM 1020 C C . GLY A 1 126 ? -11.333 1.291 8.796 1.00 19.47 123 GLY A C 1
ATOM 1021 O O . GLY A 1 126 ? -11.820 2.421 8.651 1.00 19.89 123 GLY A O 1
ATOM 1022 N N . ASN A 1 127 ? -12.031 0.222 9.122 1.00 17.56 124 ASN A N 1
ATOM 1023 C CA . ASN A 1 127 ? -13.490 0.213 9.144 1.00 16.25 124 ASN A CA 1
ATOM 1024 C C . ASN A 1 127 ? -14.050 1.088 10.286 1.00 15.66 124 ASN A C 1
ATOM 1025 O O . ASN A 1 127 ? -13.476 1.145 11.367 1.00 15.55 124 ASN A O 1
ATOM 1030 N N . ILE A 1 128 ? -15.255 1.628 10.049 1.00 15.84 125 ILE A N 1
ATOM 1031 C CA . ILE A 1 128 ? -15.940 2.416 11.035 1.00 16.22 125 ILE A CA 1
ATOM 1032 C C . ILE A 1 128 ? -16.482 1.694 12.268 1.00 15.54 125 ILE A C 1
ATOM 1033 O O . ILE A 1 128 ? -16.960 2.321 13.208 1.00 16.56 125 ILE A O 1
ATOM 1038 N N . PHE A 1 129 ? -16.350 0.363 12.285 1.00 14.49 126 PHE A N 1
ATOM 1039 C CA . PHE A 1 129 ? -16.875 -0.418 13.321 1.00 14.42 126 PHE A CA 1
ATOM 1040 C C . PHE A 1 129 ? -15.904 -1.577 13.563 1.00 13.98 126 PHE A C 1
ATOM 1041 O O . PHE A 1 129 ? -15.408 -2.195 12.617 1.00 13.66 126 PHE A O 1
ATOM 1049 N N . LEU A 1 130 ? -15.735 -1.893 14.839 1.00 14.78 127 LEU A N 1
ATOM 1050 C CA . LEU A 1 130 ? -14.892 -3.013 15.238 1.00 15.40 127 LEU A CA 1
ATOM 1051 C C . LEU A 1 130 ? -15.785 -4.129 15.770 1.00 16.23 127 LEU A C 1
ATOM 1052 O O . LEU A 1 130 ? -16.606 -3.883 16.675 1.00 17.34 127 LEU A O 1
ATOM 1057 N N . GLU A 1 131 ? -15.545 -5.338 15.282 1.00 16.71 128 GLU A N 1
ATOM 1058 C CA . GLU A 1 131 ? -16.272 -6.496 15.768 1.00 18.27 128 GLU A CA 1
ATOM 1059 C C . GLU A 1 131 ? -15.931 -6.698 17.244 1.00 20.69 128 GLU A C 1
ATOM 1060 O O . GLU A 1 131 ? -14.806 -6.509 17.673 1.00 21.40 128 GLU A O 1
ATOM 1066 N N . GLU A 1 132 ? -16.925 -7.056 18.017 1.00 22.99 129 GLU A N 1
ATOM 1067 C CA . GLU A 1 132 ? -16.741 -7.336 19.420 1.00 26.47 129 GLU A CA 1
ATOM 1068 C C . GLU A 1 132 ? -15.552 -8.273 19.620 1.00 28.15 129 GLU A C 1
ATOM 1069 O O . GLU A 1 132 ? -15.442 -9.295 18.987 1.00 28.28 129 GLU A O 1
ATOM 1075 N N . GLY A 1 133 ? -14.634 -7.878 20.483 1.00 30.23 130 GLY A N 1
ATOM 1076 C CA . GLY A 1 133 ? -13.430 -8.651 20.659 1.00 32.60 130 GLY A CA 1
ATOM 1077 C C . GLY A 1 133 ? -12.252 -7.933 20.073 1.00 31.80 130 GLY A C 1
ATOM 1078 O O . GLY A 1 133 ? -11.153 -8.158 20.544 1.00 34.67 130 GLY A O 1
ATOM 1079 N N . ILE A 1 134 ? -12.450 -7.081 19.068 1.00 29.09 131 ILE A N 1
ATOM 1080 C CA . ILE A 1 134 ? -11.349 -6.312 18.480 1.00 28.81 131 ILE A CA 1
ATOM 1081 C C . ILE A 1 134 ? -11.290 -4.963 19.208 1.00 29.62 131 ILE A C 1
ATOM 1082 O O . ILE A 1 134 ? -12.205 -4.143 19.095 1.00 28.67 131 ILE A O 1
ATOM 1087 N N . GLU A 1 135 ? -10.227 -4.736 19.939 1.00 32.44 132 GLU A N 1
ATOM 1088 C CA . GLU A 1 135 ? -10.062 -3.478 20.690 1.00 34.04 132 GLU A CA 1
ATOM 1089 C C . GLU A 1 135 ? -8.737 -2.826 20.347 1.00 34.99 132 GLU A C 1
ATOM 1090 O O . GLU A 1 135 ? -8.081 -2.225 21.227 1.00 37.41 132 GLU A O 1
ATOM 1096 N N . HIS A 1 136 ? -8.373 -2.949 19.058 1.00 32.88 133 HIS A N 1
ATOM 1097 C CA . HIS A 1 136 ? -7.199 -2.300 18.511 1.00 34.17 133 HIS A CA 1
ATOM 1098 C C . HIS A 1 136 ? -7.440 -1.849 17.044 1.00 30.61 133 HIS A C 1
ATOM 1099 O O . HIS A 1 136 ? -8.337 -2.381 16.329 1.00 28.55 133 HIS A O 1
ATOM 1106 N N . ILE A 1 137 ? -6.695 -0.853 16.615 1.00 30.06 134 ILE A N 1
ATOM 1107 C CA . ILE A 1 137 ? -6.862 -0.282 15.293 1.00 28.23 134 ILE A CA 1
ATOM 1108 C C . ILE A 1 137 ? -5.532 0.191 14.768 1.00 25.58 134 ILE A C 1
ATOM 1109 O O . ILE A 1 137 ? -4.605 0.462 15.545 1.00 24.77 134 ILE A O 1
ATOM 1114 N N . GLU A 1 138 ? -5.454 0.325 13.448 1.00 25.09 135 GLU A N 1
ATOM 1115 C CA . GLU A 1 138 ? -4.290 0.950 12.847 1.00 23.72 135 GLU A CA 1
ATOM 1116 C C . GLU A 1 138 ? -4.489 2.477 12.872 1.00 22.88 135 GLU A C 1
ATOM 1117 O O . GLU A 1 138 ? -5.562 2.971 12.610 1.00 24.20 135 GLU A O 1
ATOM 1131 N N . THR A 1 140 ? -2.469 6.213 11.617 1.00 20.88 137 THR A N 1
ATOM 1132 C CA . THR A 1 140 ? -1.444 6.681 10.727 1.00 20.56 137 THR A CA 1
ATOM 1133 C C . THR A 1 140 ? -1.216 8.176 10.899 1.00 20.99 137 THR A C 1
ATOM 1134 O O . THR A 1 140 ? -2.097 8.896 11.338 1.00 22.37 137 THR A O 1
ATOM 1138 N N . LYS A 1 141 ? -0.016 8.606 10.527 1.00 20.59 138 LYS A N 1
ATOM 1139 C CA . LYS A 1 141 ? 0.329 10.048 10.649 1.00 21.87 138 LYS A CA 1
ATOM 1140 C C . LYS A 1 141 ? 1.240 10.443 9.498 1.00 23.08 138 LYS A C 1
ATOM 1141 O O . LYS A 1 141 ? 2.188 9.747 9.193 1.00 22.58 138 LYS A O 1
ATOM 1147 N N . LYS A 1 142 ? 0.900 11.551 8.871 1.00 25.98 139 LYS A N 1
ATOM 1148 C CA . LYS A 1 142 ? 1.674 12.137 7.818 1.00 28.72 139 LYS A CA 1
ATOM 1149 C C . LYS A 1 142 ? 2.768 12.910 8.513 1.00 29.15 139 LYS A C 1
ATOM 1150 O O . LYS A 1 142 ? 2.503 13.752 9.377 1.00 29.99 139 LYS A O 1
ATOM 1156 N N . LEU A 1 143 ? 4.001 12.580 8.172 1.00 29.94 140 LEU A N 1
ATOM 1157 C CA . LEU A 1 143 ? 5.132 13.177 8.820 1.00 31.46 140 LEU A CA 1
ATOM 1158 C C . LEU A 1 143 ? 5.494 14.515 8.167 1.00 35.50 140 LEU A C 1
ATOM 1159 O O . LEU A 1 143 ? 6.230 15.271 8.736 1.00 37.62 140 LEU A O 1
ATOM 1164 N N . THR A 1 144 ? 4.989 14.808 6.988 1.00 38.49 141 THR A N 1
ATOM 1165 C CA . THR A 1 144 ? 5.280 16.091 6.337 1.00 43.54 141 THR A CA 1
ATOM 1166 C C . THR A 1 144 ? 3.997 16.870 6.169 1.00 46.43 141 THR A C 1
ATOM 1167 O O . THR A 1 144 ? 3.831 17.930 6.800 1.00 50.00 141 THR A O 1
ATOM 1171 N N . SER B 1 1 ? -24.056 9.247 -4.431 1.00 28.79 -2 SER B N 1
ATOM 1172 C CA . SER B 1 1 ? -23.606 7.832 -4.327 1.00 27.81 -2 SER B CA 1
ATOM 1173 C C . SER B 1 1 ? -24.537 6.992 -5.187 1.00 27.47 -2 SER B C 1
ATOM 1174 O O . SER B 1 1 ? -25.727 7.339 -5.353 1.00 27.40 -2 SER B O 1
ATOM 1177 N N . ASN B 1 2 ? -24.005 5.860 -5.649 1.00 27.08 -1 ASN B N 1
ATOM 1178 C CA . ASN B 1 2 ? -24.768 4.895 -6.425 1.00 26.89 -1 ASN B CA 1
ATOM 1179 C C . ASN B 1 2 ? -25.245 3.665 -5.611 1.00 24.98 -1 ASN B C 1
ATOM 1180 O O . ASN B 1 2 ? -25.880 2.763 -6.149 1.00 24.88 -1 ASN B O 1
ATOM 1185 N N . ALA B 1 3 ? -24.967 3.660 -4.306 1.00 23.66 0 ALA B N 1
ATOM 1186 C CA . ALA B 1 3 ? -25.247 2.509 -3.457 1.00 22.18 0 ALA B CA 1
ATOM 1187 C C . ALA B 1 3 ? -26.737 2.384 -3.187 1.00 21.29 0 ALA B C 1
ATOM 1188 O O . ALA B 1 3 ? -27.482 3.406 -3.211 1.00 21.46 0 ALA B O 1
ATOM 1198 N N . PHE B 1 5 ? -29.209 0.164 -0.553 1.00 17.28 2 PHE B N 1
ATOM 1199 C CA . PHE B 1 5 ? -29.346 -0.687 0.602 1.00 16.44 2 PHE B CA 1
ATOM 1200 C C . PHE B 1 5 ? -30.717 -1.368 0.658 1.00 16.22 2 PHE B C 1
ATOM 1201 O O . PHE B 1 5 ? -31.741 -0.734 0.526 1.00 16.54 2 PHE B O 1
ATOM 1209 N N . SER B 1 6 ? -30.692 -2.681 0.951 1.00 15.70 3 SER B N 1
ATOM 1210 C CA . SER B 1 6 ? -31.892 -3.504 0.998 1.00 15.63 3 SER B CA 1
ATOM 1211 C C . SER B 1 6 ? -31.783 -4.502 2.140 1.00 15.22 3 SER B C 1
ATOM 1212 O O . SER B 1 6 ? -30.700 -4.926 2.519 1.00 14.91 3 SER B O 1
ATOM 1215 N N . LYS B 1 7 ? -32.937 -4.910 2.628 1.00 15.41 4 LYS B N 1
ATOM 1216 C CA . LYS B 1 7 ? -32.995 -6.029 3.569 1.00 15.38 4 LYS B CA 1
ATOM 1217 C C . LYS B 1 7 ? -32.642 -7.301 2.841 1.00 14.95 4 LYS B C 1
ATOM 1218 O O . LYS B 1 7 ? -33.017 -7.516 1.650 1.00 14.92 4 LYS B O 1
ATOM 1224 N N . VAL B 1 8 ? -31.938 -8.210 3.510 1.00 14.87 5 VAL B N 1
ATOM 1225 C CA . VAL B 1 8 ? -31.589 -9.501 2.893 1.00 14.65 5 VAL B CA 1
ATOM 1226 C C . VAL B 1 8 ? -32.843 -10.384 2.918 1.00 14.86 5 VAL B C 1
ATOM 1227 O O . VAL B 1 8 ? -33.431 -10.573 3.976 1.00 15.27 5 VAL B O 1
ATOM 1231 N N . ASN B 1 9 ? -33.259 -10.850 1.750 1.00 14.78 6 ASN B N 1
ATOM 1232 C CA . ASN B 1 9 ? -34.358 -11.816 1.625 1.00 15.12 6 ASN B CA 1
ATOM 1233 C C . ASN B 1 9 ? -34.029 -13.070 0.795 1.00 15.03 6 ASN B C 1
ATOM 1234 O O . ASN B 1 9 ? -34.909 -13.860 0.517 1.00 15.37 6 ASN B O 1
ATOM 1239 N N . ASN B 1 10 ? -32.755 -13.265 0.454 1.00 14.79 7 ASN B N 1
ATOM 1240 C CA . ASN B 1 10 ? -32.331 -14.478 -0.195 1.00 14.94 7 ASN B CA 1
ATOM 1241 C C . ASN B 1 10 ? -30.920 -14.869 0.199 1.00 15.01 7 ASN B C 1
ATOM 1242 O O . ASN B 1 10 ? -30.121 -14.093 0.735 1.00 14.93 7 ASN B O 1
ATOM 1247 N N A GLN B 1 11 ? -30.634 -16.127 -0.091 0.50 15.36 8 GLN B N 1
ATOM 1248 N N B GLN B 1 11 ? -30.613 -16.138 -0.060 0.50 15.37 8 GLN B N 1
ATOM 1249 C CA A GLN B 1 11 ? -29.422 -16.772 0.294 0.50 15.79 8 GLN B CA 1
ATOM 1250 C CA B GLN B 1 11 ? -29.364 -16.696 0.398 0.50 15.78 8 GLN B CA 1
ATOM 1251 C C A GLN B 1 11 ? -28.172 -16.131 -0.299 0.50 16.02 8 GLN B C 1
ATOM 1252 C C B GLN B 1 11 ? -28.144 -16.103 -0.285 0.50 16.02 8 GLN B C 1
ATOM 1253 O O A GLN B 1 11 ? -27.168 -15.996 0.370 0.50 16.34 8 GLN B O 1
ATOM 1254 O O B GLN B 1 11 ? -27.114 -15.980 0.341 0.50 16.36 8 GLN B O 1
ATOM 1265 N N . LYS B 1 12 ? -28.277 -15.665 -1.542 1.00 16.14 9 LYS B N 1
ATOM 1266 C CA A LYS B 1 12 ? -27.186 -14.955 -2.185 0.50 16.71 9 LYS B CA 1
ATOM 1267 C CA B LYS B 1 12 ? -27.167 -14.961 -2.175 0.50 16.72 9 LYS B CA 1
ATOM 1268 C C . LYS B 1 12 ? -26.793 -13.624 -1.495 1.00 16.51 9 LYS B C 1
ATOM 1269 O O . LYS B 1 12 ? -25.639 -13.326 -1.258 1.00 16.89 9 LYS B O 1
ATOM 1288 N N . LEU B 1 14 ? -27.470 -12.933 1.545 1.00 16.69 11 LEU B N 1
ATOM 1289 C CA . LEU B 1 14 ? -26.862 -13.258 2.845 1.00 16.57 11 LEU B CA 1
ATOM 1290 C C . LEU B 1 14 ? -25.369 -13.638 2.690 1.00 16.77 11 LEU B C 1
ATOM 1291 O O . LEU B 1 14 ? -24.500 -13.117 3.428 1.00 16.32 11 LEU B O 1
ATOM 1296 N N . GLU B 1 15 ? -25.082 -14.483 1.684 1.00 17.63 12 GLU B N 1
ATOM 1297 C CA . GLU B 1 15 ? -23.703 -14.786 1.402 1.00 18.18 12 GLU B CA 1
ATOM 1298 C C . GLU B 1 15 ? -22.845 -13.600 1.068 1.00 17.24 12 GLU B C 1
ATOM 1299 O O . GLU B 1 15 ? -21.642 -13.583 1.435 1.00 17.19 12 GLU B O 1
ATOM 1305 N N . ASP B 1 16 ? -23.409 -12.620 0.359 1.00 16.56 13 ASP B N 1
ATOM 1306 C CA . ASP B 1 16 ? -22.710 -11.341 0.126 1.00 16.03 13 ASP B CA 1
ATOM 1307 C C . ASP B 1 16 ? -22.389 -10.580 1.464 1.00 15.28 13 ASP B C 1
ATOM 1308 O O . ASP B 1 16 ? -21.308 -10.016 1.609 1.00 15.24 13 ASP B O 1
ATOM 1313 N N . CYS B 1 17 ? -23.290 -10.619 2.441 1.00 14.74 14 CYS B N 1
ATOM 1314 C CA . CYS B 1 17 ? -22.997 -10.131 3.793 1.00 14.40 14 CYS B CA 1
ATOM 1315 C C . CYS B 1 17 ? -21.799 -10.811 4.389 1.00 14.57 14 CYS B C 1
ATOM 1316 O O . CYS B 1 17 ? -20.887 -10.204 4.892 1.00 14.51 14 CYS B O 1
ATOM 1319 N N . PHE B 1 18 ? -21.824 -12.120 4.339 1.00 14.91 15 PHE B N 1
ATOM 1320 C CA . PHE B 1 18 ? -20.742 -12.888 4.864 1.00 15.19 15 PHE B CA 1
ATOM 1321 C C . PHE B 1 18 ? -19.427 -12.633 4.183 1.00 15.41 15 PHE B C 1
ATOM 1322 O O . PHE B 1 18 ? -18.371 -12.642 4.836 1.00 15.57 15 PHE B O 1
ATOM 1330 N N . TYR B 1 19 ? -19.463 -12.433 2.875 1.00 15.73 16 TYR B N 1
ATOM 1331 C CA . TYR B 1 19 ? -18.286 -12.128 2.125 1.00 16.32 16 TYR B CA 1
ATOM 1332 C C . TYR B 1 19 ? -17.620 -10.821 2.586 1.00 15.86 16 TYR B C 1
ATOM 1333 O O . TYR B 1 19 ? -16.417 -10.760 2.810 1.00 16.08 16 TYR B O 1
ATOM 1342 N N . ILE B 1 20 ? -18.436 -9.790 2.726 1.00 15.26 17 ILE B N 1
ATOM 1343 C CA . ILE B 1 20 ? -17.903 -8.538 3.182 1.00 15.13 17 ILE B CA 1
ATOM 1344 C C . ILE B 1 20 ? -17.365 -8.722 4.614 1.00 15.09 17 ILE B C 1
ATOM 1345 O O . ILE B 1 20 ? -16.320 -8.176 4.965 1.00 15.33 17 ILE B O 1
ATOM 1350 N N . ARG B 1 21 ? -18.120 -9.439 5.449 1.00 14.89 18 ARG B N 1
ATOM 1351 C CA . ARG B 1 21 ? -17.693 -9.658 6.831 1.00 14.98 18 ARG B CA 1
ATOM 1352 C C . ARG B 1 21 ? -16.305 -10.380 6.888 1.00 15.52 18 ARG B C 1
ATOM 1353 O O . ARG B 1 21 ? -15.440 -10.052 7.729 1.00 15.77 18 ARG B O 1
ATOM 1361 N N . LYS B 1 22 ? -16.132 -11.365 5.980 1.00 15.81 19 LYS B N 1
ATOM 1362 C CA . LYS B 1 22 ? -14.846 -12.039 5.837 1.00 16.45 19 LYS B CA 1
ATOM 1363 C C . LYS B 1 22 ? -13.739 -11.051 5.428 1.00 16.77 19 LYS B C 1
ATOM 1364 O O . LYS B 1 22 ? -12.654 -11.035 6.069 1.00 17.21 19 LYS B O 1
ATOM 1369 N N . LYS B 1 23 ? -13.982 -10.267 4.387 1.00 16.71 20 LYS B N 1
ATOM 1370 C CA . LYS B 1 23 ? -12.950 -9.284 3.932 1.00 17.25 20 LYS B CA 1
ATOM 1371 C C . LYS B 1 23 ? -12.549 -8.308 5.060 1.00 17.03 20 LYS B C 1
ATOM 1372 O O . LYS B 1 23 ? -11.350 -7.917 5.198 1.00 17.65 20 LYS B O 1
ATOM 1378 N N . VAL B 1 24 ? -13.548 -7.904 5.861 1.00 16.39 21 VAL B N 1
ATOM 1379 C CA . VAL B 1 24 ? -13.355 -6.823 6.828 1.00 16.35 21 VAL B CA 1
ATOM 1380 C C . VAL B 1 24 ? -12.989 -7.356 8.238 1.00 16.54 21 VAL B C 1
ATOM 1381 O O . VAL B 1 24 ? -11.903 -7.001 8.747 1.00 17.10 21 VAL B O 1
ATOM 1385 N N . PHE B 1 25 ? -13.817 -8.219 8.836 1.00 16.24 22 PHE B N 1
ATOM 1386 C CA . PHE B 1 25 ? -13.571 -8.645 10.211 1.00 16.53 22 PHE B CA 1
ATOM 1387 C C . PHE B 1 25 ? -12.497 -9.686 10.344 1.00 17.15 22 PHE B C 1
ATOM 1388 O O . PHE B 1 25 ? -11.693 -9.617 11.225 1.00 17.66 22 PHE B O 1
ATOM 1396 N N . VAL B 1 26 ? -12.488 -10.617 9.393 1.00 17.18 23 VAL B N 1
ATOM 1397 C CA . VAL B 1 26 ? -11.510 -11.694 9.405 1.00 17.96 23 VAL B CA 1
ATOM 1398 C C . VAL B 1 26 ? -10.199 -11.218 8.830 1.00 18.85 23 VAL B C 1
ATOM 1399 O O . VAL B 1 26 ? -9.197 -11.290 9.500 1.00 19.45 23 VAL B O 1
ATOM 1403 N N . GLU B 1 27 ? -10.193 -10.733 7.583 1.00 19.24 24 GLU B N 1
ATOM 1404 C CA . GLU B 1 27 ? -8.910 -10.433 6.933 1.00 20.50 24 GLU B CA 1
ATOM 1405 C C . GLU B 1 27 ? -8.231 -9.163 7.421 1.00 20.82 24 GLU B C 1
ATOM 1406 O O . GLU B 1 27 ? -7.028 -9.136 7.592 1.00 21.59 24 GLU B O 1
ATOM 1412 N N . GLU B 1 28 ? -8.999 -8.114 7.660 1.00 20.31 25 GLU B N 1
ATOM 1413 C CA . GLU B 1 28 ? -8.486 -6.883 8.187 1.00 20.77 25 GLU B CA 1
ATOM 1414 C C . GLU B 1 28 ? -8.325 -6.849 9.711 1.00 20.54 25 GLU B C 1
ATOM 1415 O O . GLU B 1 28 ? -7.281 -6.409 10.235 1.00 21.28 25 GLU B O 1
ATOM 1421 N N . GLN B 1 29 ? -9.338 -7.261 10.453 1.00 19.51 26 GLN B N 1
ATOM 1422 C CA . GLN B 1 29 ? -9.325 -7.094 11.902 1.00 19.50 26 GLN B CA 1
ATOM 1423 C C . GLN B 1 29 ? -8.813 -8.298 12.644 1.00 19.98 26 GLN B C 1
ATOM 1424 O O . GLN B 1 29 ? -8.407 -8.160 13.773 1.00 20.48 26 GLN B O 1
ATOM 1430 N N . GLY B 1 30 ? -8.827 -9.477 12.022 1.00 19.87 27 GLY B N 1
ATOM 1431 C CA . GLY B 1 30 ? -8.268 -10.660 12.668 1.00 20.52 27 GLY B CA 1
ATOM 1432 C C . GLY B 1 30 ? -9.170 -11.565 13.472 1.00 20.34 27 GLY B C 1
ATOM 1433 O O . GLY B 1 30 ? -8.698 -12.429 14.241 1.00 20.90 27 GLY B O 1
ATOM 1434 N N . ILE B 1 31 ? -10.469 -11.433 13.246 1.00 19.66 28 ILE B N 1
ATOM 1435 C CA . ILE B 1 31 ? -11.406 -12.373 13.820 1.00 19.66 28 ILE B CA 1
ATOM 1436 C C . ILE B 1 31 ? -11.093 -13.692 13.192 1.00 20.19 28 ILE B C 1
ATOM 1437 O O . ILE B 1 31 ? -10.851 -13.756 12.005 1.00 20.12 28 ILE B O 1
ATOM 1442 N N . PRO B 1 32 ? -11.084 -14.782 13.967 1.00 21.10 29 PRO B N 1
ATOM 1443 C CA . PRO B 1 32 ? -10.845 -16.074 13.329 1.00 21.73 29 PRO B CA 1
ATOM 1444 C C . PRO B 1 32 ? -11.936 -16.464 12.320 1.00 21.73 29 PRO B C 1
ATOM 1445 O O . PRO B 1 32 ? -13.146 -16.321 12.611 1.00 21.15 29 PRO B O 1
ATOM 1449 N N . GLU B 1 33 ? -11.508 -16.885 11.140 1.00 22.72 30 GLU B N 1
ATOM 1450 C CA . GLU B 1 33 ? -12.406 -17.207 10.056 1.00 23.25 30 GLU B CA 1
ATOM 1451 C C . GLU B 1 33 ? -13.514 -18.157 10.520 1.00 23.07 30 GLU B C 1
ATOM 1452 O O . GLU B 1 33 ? -14.678 -17.941 10.172 1.00 22.34 30 GLU B O 1
ATOM 1458 N N . GLU B 1 34 ? -13.164 -19.139 11.358 1.00 23.53 31 GLU B N 1
ATOM 1459 C CA . GLU B 1 34 ? -14.107 -20.134 11.837 1.00 23.84 31 GLU B CA 1
ATOM 1460 C C . GLU B 1 34 ? -15.124 -19.627 12.852 1.00 22.91 31 GLU B C 1
ATOM 1461 O O . GLU B 1 34 ? -16.097 -20.302 13.083 1.00 22.96 31 GLU B O 1
ATOM 1467 N N . SER B 1 35 ? -14.908 -18.430 13.436 1.00 21.90 32 SER B N 1
ATOM 1468 C CA . SER B 1 35 ? -15.807 -17.827 14.399 1.00 21.41 32 SER B CA 1
ATOM 1469 C C . SER B 1 35 ? -16.637 -16.660 13.899 1.00 19.95 32 SER B C 1
ATOM 1470 O O . SER B 1 35 ? -17.431 -16.182 14.644 1.00 19.96 32 SER B O 1
ATOM 1473 N N . GLU B 1 36 ? -16.434 -16.198 12.676 1.00 18.86 33 GLU B N 1
ATOM 1474 C CA . GLU B 1 36 ? -17.103 -14.960 12.193 1.00 17.83 33 GLU B CA 1
ATOM 1475 C C . GLU B 1 36 ? -18.619 -15.137 12.111 1.00 17.45 33 GLU B C 1
ATOM 1476 O O . GLU B 1 36 ? -19.384 -14.249 12.504 1.00 17.07 33 GLU B O 1
ATOM 1482 N N . ILE B 1 37 ? -19.043 -16.293 11.575 1.00 17.52 34 ILE B N 1
ATOM 1483 C CA . ILE B 1 37 ? -20.449 -16.608 11.509 1.00 17.48 34 ILE B CA 1
ATOM 1484 C C . ILE B 1 37 ? -20.815 -17.177 12.911 1.00 18.24 34 ILE B C 1
ATOM 1485 O O . ILE B 1 37 ? -20.117 -18.092 13.429 1.00 18.77 34 ILE B O 1
ATOM 1490 N N . ASP B 1 38 ? -21.860 -16.641 13.524 1.00 18.40 35 ASP B N 1
ATOM 1491 C CA . ASP B 1 38 ? -22.184 -17.003 14.950 1.00 19.41 35 ASP B CA 1
ATOM 1492 C C . ASP B 1 38 ? -23.638 -17.477 15.072 1.00 20.06 35 ASP B C 1
ATOM 1493 O O . ASP B 1 38 ? -24.301 -17.659 14.100 1.00 19.72 35 ASP B O 1
ATOM 1498 N N . GLU B 1 39 ? -24.087 -17.699 16.295 1.00 21.26 36 GLU B N 1
ATOM 1499 C CA . GLU B 1 39 ? -25.347 -18.307 16.562 1.00 22.44 36 GLU B CA 1
ATOM 1500 C C . GLU B 1 39 ? -26.529 -17.404 16.265 1.00 22.10 36 GLU B C 1
ATOM 1501 O O . GLU B 1 39 ? -27.646 -17.840 16.331 1.00 22.65 36 GLU B O 1
ATOM 1507 N N . TYR B 1 40 ? -26.256 -16.136 16.004 1.00 21.27 37 TYR B N 1
ATOM 1508 C CA . TYR B 1 40 ? -27.307 -15.149 15.853 1.00 21.17 37 TYR B CA 1
ATOM 1509 C C . TYR B 1 40 ? -27.717 -14.857 14.424 1.00 20.67 37 TYR B C 1
ATOM 1510 O O . TYR B 1 40 ? -28.638 -13.994 14.187 1.00 20.62 37 TYR B O 1
ATOM 1519 N N . GLU B 1 41 ? -27.094 -15.539 13.450 1.00 20.45 38 GLU B N 1
ATOM 1520 C CA . GLU B 1 41 ? -27.449 -15.196 12.032 1.00 19.95 38 GLU B CA 1
ATOM 1521 C C . GLU B 1 41 ? -28.936 -15.351 11.728 1.00 21.00 38 GLU B C 1
ATOM 1522 O O . GLU B 1 41 ? -29.559 -14.478 11.113 1.00 20.49 38 GLU B O 1
ATOM 1528 N N . SER B 1 42 ? -29.487 -16.465 12.173 1.00 22.80 39 SER B N 1
ATOM 1529 C CA . SER B 1 42 ? -30.812 -16.827 11.815 1.00 24.49 39 SER B CA 1
ATOM 1530 C C . SER B 1 42 ? -31.900 -15.899 12.413 1.00 24.88 39 SER B C 1
ATOM 1531 O O . SER B 1 42 ? -32.848 -15.482 11.707 1.00 25.87 39 SER B O 1
ATOM 1534 N N . GLU B 1 43 ? -31.690 -15.446 13.629 1.00 24.66 40 GLU B N 1
ATOM 1535 C CA . GLU B 1 43 ? -32.665 -14.618 14.295 1.00 24.90 40 GLU B CA 1
ATOM 1536 C C . GLU B 1 43 ? -32.493 -13.109 13.992 1.00 22.92 40 GLU B C 1
ATOM 1537 O O . GLU B 1 43 ? -33.387 -12.304 14.203 1.00 23.18 40 GLU B O 1
ATOM 1543 N N . SER B 1 44 ? -31.359 -12.747 13.457 1.00 20.91 41 SER B N 1
ATOM 1544 C CA . SER B 1 44 ? -31.090 -11.362 13.104 1.00 19.47 41 SER B CA 1
ATOM 1545 C C . SER B 1 44 ? -31.688 -10.975 11.742 1.00 18.65 41 SER B C 1
ATOM 1546 O O . SER B 1 44 ? -31.982 -11.788 10.913 1.00 18.47 41 SER B O 1
ATOM 1549 N N . ILE B 1 45 ? -31.788 -9.683 11.530 1.00 17.82 42 ILE B N 1
ATOM 1550 C CA . ILE B 1 45 ? -32.181 -9.115 10.267 1.00 17.20 42 ILE B CA 1
ATOM 1551 C C . ILE B 1 45 ? -30.939 -8.569 9.580 1.00 16.19 42 ILE B C 1
ATOM 1552 O O . ILE B 1 45 ? -30.128 -7.847 10.232 1.00 15.98 42 ILE B O 1
ATOM 1557 N N . HIS B 1 46 ? -30.711 -8.876 8.311 1.00 15.59 43 HIS B N 1
ATOM 1558 C CA . HIS B 1 46 ? -29.482 -8.448 7.669 1.00 14.90 43 HIS B CA 1
ATOM 1559 C C . HIS B 1 46 ? -29.712 -7.403 6.565 1.00 14.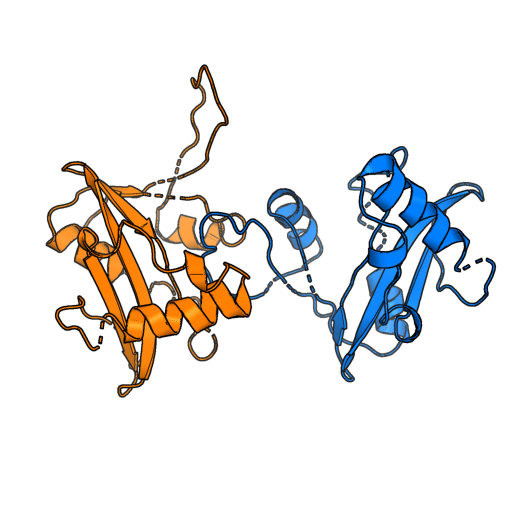64 43 HIS B C 1
ATOM 1560 O O . HIS B 1 46 ? -30.717 -7.435 5.881 1.00 14.88 43 HIS B O 1
ATOM 1567 N N . LEU B 1 47 ? -28.773 -6.495 6.446 1.00 14.28 44 LEU B N 1
ATOM 1568 C CA . LEU B 1 47 ? -28.808 -5.380 5.484 1.00 14.13 44 LEU B CA 1
ATOM 1569 C C . LEU B 1 47 ? -27.586 -5.481 4.568 1.00 13.91 44 LEU B C 1
ATOM 1570 O O . LEU B 1 47 ? -26.482 -5.691 5.009 1.00 13.78 44 LEU B O 1
ATOM 1575 N N . ILE B 1 48 ? -27.811 -5.328 3.286 1.00 13.99 45 ILE B N 1
ATOM 1576 C CA . ILE B 1 48 ? -26.767 -5.361 2.260 1.00 14.00 45 ILE B CA 1
ATOM 1577 C C . ILE B 1 48 ? -26.878 -4.163 1.309 1.00 14.12 45 ILE B C 1
ATOM 1578 O O . ILE B 1 48 ? -27.989 -3.720 0.923 1.00 14.29 45 ILE B O 1
ATOM 1583 N N . GLY B 1 49 ? -25.718 -3.593 1.024 1.00 14.12 46 GLY B N 1
ATOM 1584 C CA . GLY B 1 49 ? -25.536 -2.452 0.129 1.00 14.37 46 GLY B CA 1
ATOM 1585 C C . GLY B 1 49 ? -24.797 -2.858 -1.116 1.00 14.76 46 GLY B C 1
ATOM 1586 O O . GLY B 1 49 ? -23.751 -3.492 -1.038 1.00 14.81 46 GLY B O 1
ATOM 1587 N N . TYR B 1 50 ? -25.415 -2.616 -2.238 1.00 15.16 47 TYR B N 1
ATOM 1588 C CA . TYR B 1 50 ? -24.791 -2.880 -3.563 1.00 15.76 47 TYR B CA 1
ATOM 1589 C C . TYR B 1 50 ? -24.454 -1.597 -4.265 1.00 16.29 47 TYR B C 1
ATOM 1590 O O . TYR B 1 50 ? -25.215 -0.590 -4.216 1.00 16.28 47 TYR B O 1
ATOM 1599 N N . ASP B 1 51 ? -23.405 -1.641 -5.081 1.00 17.06 48 ASP B N 1
ATOM 1600 C CA . ASP B 1 51 ? -23.119 -0.522 -5.987 1.00 17.94 48 ASP B CA 1
ATOM 1601 C C . ASP B 1 51 ? -22.855 -1.159 -7.353 1.00 18.96 48 ASP B C 1
ATOM 1602 O O . ASP B 1 51 ? -21.901 -1.925 -7.481 1.00 19.19 48 ASP B O 1
ATOM 1607 N N . ASN B 1 52 ? -23.789 -0.959 -8.289 1.00 19.63 49 ASN B N 1
ATOM 1608 C CA . ASN B 1 52 ? -23.757 -1.554 -9.625 1.00 20.84 49 ASN B CA 1
ATOM 1609 C C . ASN B 1 52 ? -23.497 -3.046 -9.536 1.00 20.87 49 ASN B C 1
ATOM 1610 O O . ASN B 1 52 ? -22.581 -3.588 -10.206 1.00 21.78 49 ASN B O 1
ATOM 1615 N N . GLY B 1 53 ? -24.195 -3.620 -8.570 1.00 20.12 50 GLY B N 1
ATOM 1616 C CA . GLY B 1 53 ? -24.162 -5.076 -8.276 1.00 20.03 50 GLY B CA 1
ATOM 1617 C C . GLY B 1 53 ? -23.000 -5.628 -7.511 1.00 19.78 50 GLY B C 1
ATOM 1618 O O . GLY B 1 53 ? -22.937 -6.886 -7.325 1.00 19.97 50 GLY B O 1
ATOM 1619 N N . GLN B 1 54 ? -22.056 -4.785 -7.089 1.00 19.55 51 GLN B N 1
ATOM 1620 C CA . GLN B 1 54 ? -20.956 -5.232 -6.244 1.00 19.30 51 GLN B CA 1
ATOM 1621 C C . GLN B 1 54 ? -21.438 -5.061 -4.792 1.00 17.76 51 GLN B C 1
ATOM 1622 O O . GLN B 1 54 ? -21.905 -3.990 -4.460 1.00 17.35 51 GLN B O 1
ATOM 1628 N N . PRO B 1 55 ? -21.285 -6.093 -3.945 1.00 16.94 52 PRO B N 1
ATOM 1629 C CA . PRO B 1 55 ? -21.612 -5.903 -2.509 1.00 15.99 52 PRO B CA 1
ATOM 1630 C C . PRO B 1 55 ? -20.561 -5.019 -1.802 1.00 15.75 52 PRO B C 1
ATOM 1631 O O . PRO B 1 55 ? -19.362 -5.325 -1.845 1.00 16.19 52 PRO B O 1
ATOM 1635 N N . VAL B 1 56 ? -20.986 -3.900 -1.268 1.00 15.35 53 VAL B N 1
ATOM 1636 C CA . VAL B 1 56 ? -20.030 -2.933 -0.746 1.00 15.42 53 VAL B CA 1
ATOM 1637 C C . VAL B 1 56 ? -20.206 -2.659 0.758 1.00 14.89 53 VAL B C 1
ATOM 1638 O O . VAL B 1 56 ? -19.309 -2.080 1.369 1.00 15.01 53 VAL B O 1
ATOM 1642 N N . ALA B 1 57 ? -21.366 -2.943 1.300 1.00 17.43 54 ALA B N 1
ATOM 1643 C CA . ALA B 1 57 ? -21.580 -2.611 2.724 1.00 16.62 54 ALA B CA 1
ATOM 1644 C C . ALA B 1 57 ? -22.596 -3.554 3.306 1.00 16.38 54 ALA B C 1
ATOM 1645 O O . ALA B 1 57 ? -23.375 -4.075 2.574 1.00 16.90 54 ALA B O 1
ATOM 1647 N N . THR B 1 58 ? -22.590 -3.717 4.648 1.00 15.81 55 THR B N 1
ATOM 1648 C CA . THR B 1 58 ? -23.490 -4.607 5.326 1.00 15.73 55 THR B CA 1
ATOM 1649 C C . THR B 1 58 ? -23.601 -4.281 6.786 1.00 15.30 55 THR B C 1
ATOM 1650 O O . THR B 1 58 ? -22.747 -3.608 7.345 1.00 15.12 55 THR B O 1
ATOM 1654 N N . ALA B 1 59 ? -24.734 -4.633 7.359 1.00 15.39 56 ALA B N 1
ATOM 1655 C CA . ALA B 1 59 ? -24.901 -4.612 8.833 1.00 15.24 56 ALA B CA 1
ATOM 1656 C C . ALA B 1 59 ? -25.914 -5.655 9.250 1.00 15.60 56 ALA B C 1
ATOM 1657 O O . ALA B 1 59 ? -26.685 -6.099 8.430 1.00 16.02 56 ALA B O 1
ATOM 1659 N N . ARG B 1 60 ? -25.949 -5.969 10.542 1.00 15.67 57 ARG B N 1
ATOM 1660 C CA . ARG B 1 60 ? -26.870 -6.931 11.093 1.00 16.22 57 ARG B CA 1
ATOM 1661 C C . ARG B 1 60 ? -27.574 -6.252 12.223 1.00 16.40 57 ARG B C 1
ATOM 1662 O O . ARG B 1 60 ? -26.943 -5.548 12.975 1.00 16.22 57 ARG B O 1
ATOM 1670 N N . ILE B 1 61 ? -28.879 -6.484 12.297 1.00 17.02 58 ILE B N 1
ATOM 1671 C CA . ILE B 1 61 ? -29.724 -5.937 13.333 1.00 17.53 58 ILE B CA 1
ATOM 1672 C C . ILE B 1 61 ? -30.246 -7.131 14.123 1.00 18.28 58 ILE B C 1
ATOM 1673 O O . ILE B 1 61 ? -30.987 -7.950 13.565 1.00 18.87 58 ILE B O 1
ATOM 1678 N N . ARG B 1 62 ? -29.892 -7.217 15.398 1.00 18.52 59 ARG B N 1
ATOM 1679 C CA . ARG B 1 62 ? -30.277 -8.358 16.216 1.00 19.45 59 ARG B CA 1
ATOM 1680 C C . ARG B 1 62 ? -31.231 -7.956 17.352 1.00 20.37 59 ARG B C 1
ATOM 1681 O O . ARG B 1 62 ? -30.844 -7.184 18.195 1.00 20.40 59 ARG B O 1
ATOM 1689 N N . PRO B 1 63 ? -32.478 -8.466 17.322 1.00 21.36 60 PRO B N 1
ATOM 1690 C CA . PRO B 1 63 ? -33.455 -8.157 18.350 1.00 22.52 60 PRO B CA 1
ATOM 1691 C C . PRO B 1 63 ? -32.926 -8.690 19.667 1.00 23.13 60 PRO B C 1
ATOM 1692 O O . PRO B 1 63 ? -32.491 -9.865 19.752 1.00 23.46 60 PRO B O 1
ATOM 1696 N N . ILE B 1 64 ? -32.904 -7.808 20.651 1.00 23.54 61 ILE B N 1
ATOM 1697 C CA . ILE B 1 64 ? -32.525 -8.131 22.014 1.00 24.52 61 ILE B CA 1
ATOM 1698 C C . ILE B 1 64 ? -33.748 -8.318 22.886 1.00 26.27 61 ILE B C 1
ATOM 1699 O O . ILE B 1 64 ? -33.713 -9.107 23.811 1.00 27.46 61 ILE B O 1
ATOM 1704 N N . ASN B 1 65 ? -34.786 -7.559 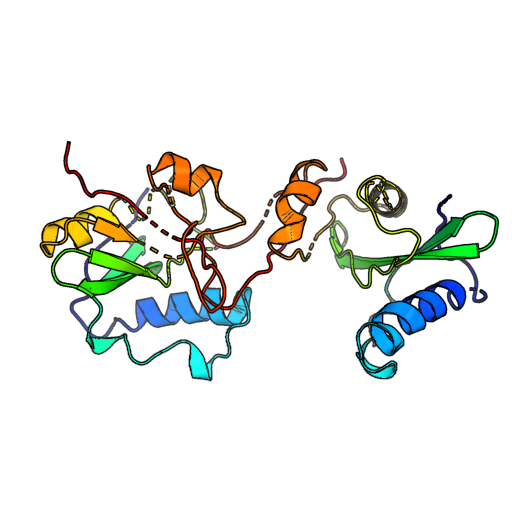22.595 1.00 26.75 62 ASN B N 1
ATOM 1705 C CA . ASN B 1 65 ? -36.080 -7.680 23.237 1.00 28.67 62 ASN B CA 1
ATOM 1706 C C . ASN B 1 65 ? -37.123 -7.041 22.326 1.00 28.92 62 ASN B C 1
ATOM 1707 O O . ASN B 1 65 ? -36.815 -6.692 21.209 1.00 27.68 62 ASN B O 1
ATOM 1712 N N . GLU B 1 66 ? -38.353 -6.894 22.800 1.00 30.88 63 GLU B N 1
ATOM 1713 C CA . GLU B 1 66 ? -39.456 -6.396 21.967 1.00 31.67 63 GLU B CA 1
ATOM 1714 C C . GLU B 1 66 ? -39.238 -4.996 21.445 1.00 30.91 63 GLU B C 1
ATOM 1715 O O . GLU B 1 66 ? -39.734 -4.663 20.371 1.00 30.97 63 GLU B O 1
ATOM 1721 N N . THR B 1 67 ? -38.511 -4.173 22.203 1.00 30.47 64 THR B N 1
ATOM 1722 C CA . THR B 1 67 ? -38.273 -2.796 21.816 1.00 30.08 64 THR B CA 1
ATOM 1723 C C . THR B 1 67 ? -36.862 -2.508 21.215 1.00 27.89 64 THR B C 1
ATOM 1724 O O . THR B 1 67 ? -36.708 -1.509 20.573 1.00 27.60 64 THR B O 1
ATOM 1728 N N . THR B 1 68 ? -35.885 -3.392 21.447 1.00 26.69 65 THR B N 1
ATOM 1729 C CA . THR B 1 68 ? -34.489 -3.065 21.228 1.00 25.27 65 THR B CA 1
ATOM 1730 C C . THR B 1 68 ? -33.788 -4.023 20.266 1.00 23.69 65 THR B C 1
ATOM 1731 O O . THR B 1 68 ? -33.925 -5.240 20.407 1.00 23.80 65 THR B O 1
ATOM 1735 N N . VAL B 1 69 ? -33.032 -3.443 19.316 1.00 22.51 66 VAL B N 1
ATOM 1736 C CA . VAL B 1 69 ? -32.096 -4.174 18.509 1.00 21.17 66 VAL B CA 1
ATOM 1737 C C . VAL B 1 69 ? -30.659 -3.762 18.799 1.00 20.51 66 VAL B C 1
ATOM 1738 O O . VAL B 1 69 ? -30.393 -2.606 19.136 1.00 20.85 66 VAL B O 1
ATOM 1742 N N . LYS B 1 70 ? -29.751 -4.706 18.660 1.00 19.87 67 LYS B N 1
ATOM 1743 C CA . LYS B 1 70 ? -28.316 -4.430 18.696 1.00 19.35 67 LYS B CA 1
ATOM 1744 C C . LYS B 1 70 ? -27.781 -4.378 17.262 1.00 18.23 67 LYS B C 1
ATOM 1745 O O . LYS B 1 70 ? -28.023 -5.279 16.474 1.00 17.88 67 LYS B O 1
ATOM 1751 N N . ILE B 1 71 ? -27.091 -3.301 16.943 1.00 17.94 68 ILE B N 1
ATOM 1752 C CA . ILE B 1 71 ? -26.501 -3.145 15.621 1.00 17.09 68 ILE B CA 1
ATOM 1753 C C . ILE B 1 71 ? -25.078 -3.766 15.679 1.00 16.85 68 ILE B C 1
ATOM 1754 O O . ILE B 1 71 ? -24.279 -3.337 16.486 1.00 17.34 68 ILE B O 1
ATOM 1759 N N . GLU B 1 72 ? -24.788 -4.703 14.780 1.00 16.39 69 GLU B N 1
ATOM 1760 C CA . GLU B 1 72 ? -23.548 -5.505 14.806 1.00 16.52 69 GLU B CA 1
ATOM 1761 C C . GLU B 1 72 ? -23.014 -5.692 13.372 1.00 16.00 69 GLU B C 1
ATOM 1762 O O . GLU B 1 72 ? -23.701 -5.414 12.384 1.00 15.60 69 GLU B O 1
ATOM 1768 N N . ARG B 1 73 ? -21.802 -6.151 13.285 1.00 16.28 70 ARG B N 1
ATOM 1769 C CA . ARG B 1 73 ? -21.185 -6.495 11.985 1.00 16.12 70 ARG B CA 1
ATOM 1770 C C . ARG B 1 73 ? -21.355 -5.417 1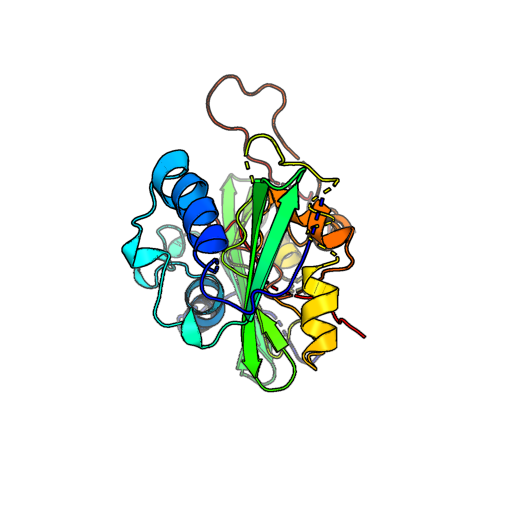0.893 1.00 15.54 70 ARG B C 1
ATOM 1771 O O . ARG B 1 73 ? -21.610 -5.718 9.740 1.00 15.41 70 ARG B O 1
ATOM 1779 N N . VAL B 1 74 ? -21.160 -4.156 11.278 1.00 15.49 71 VAL B N 1
ATOM 1780 C CA . VAL B 1 74 ? -21.242 -3.026 10.382 1.00 15.29 71 VAL B CA 1
ATOM 1781 C C . VAL B 1 74 ? -19.915 -2.960 9.594 1.00 15.51 71 VAL B C 1
ATOM 1782 O O . VAL B 1 74 ? -18.831 -2.785 10.183 1.00 16.01 71 VAL B O 1
ATOM 1786 N N . ALA B 1 75 ? -19.996 -3.110 8.280 1.00 15.41 72 ALA B N 1
ATOM 1787 C CA . ALA B 1 75 ? -18.792 -3.207 7.486 1.00 15.81 72 ALA B CA 1
ATOM 1788 C C . ALA B 1 75 ? -18.939 -2.607 6.080 1.00 15.91 72 ALA B C 1
ATOM 1789 O O . ALA B 1 75 ? -19.982 -2.749 5.456 1.00 15.75 72 ALA B O 1
ATOM 1791 N N . VAL B 1 76 ? -17.885 -1.878 5.665 1.00 16.43 73 VAL B N 1
ATOM 1792 C CA . VAL B 1 76 ? -17.844 -1.281 4.345 1.00 16.82 73 VAL B CA 1
ATOM 1793 C C . VAL B 1 76 ? -16.535 -1.692 3.730 1.00 17.53 73 VAL B C 1
ATOM 1794 O O . VAL B 1 76 ? -15.456 -1.580 4.385 1.00 17.97 73 VAL B O 1
ATOM 1806 N N . LYS B 1 78 ? -13.194 -1.360 1.697 1.00 20.57 75 LYS B N 1
ATOM 1807 C CA . LYS B 1 78 ? -12.257 -0.245 1.550 1.00 21.60 75 LYS B CA 1
ATOM 1808 C C . LYS B 1 78 ? -12.546 0.750 0.428 1.00 22.12 75 LYS B C 1
ATOM 1809 O O . LYS B 1 78 ? -12.527 1.969 0.630 1.00 22.48 75 LYS B O 1
ATOM 1815 N N . SER B 1 79 ? -12.915 0.232 -0.715 1.00 22.34 76 SER B N 1
ATOM 1816 C CA . SER B 1 79 ? -13.206 1.044 -1.888 1.00 23.07 76 SER B CA 1
ATOM 1817 C C . SER B 1 79 ? -14.284 2.084 -1.704 1.00 22.60 76 SER B C 1
ATOM 1818 O O . SER B 1 79 ? -14.311 3.067 -2.465 1.00 23.68 76 SER B O 1
ATOM 1821 N N . HIS B 1 80 ? -15.171 1.874 -0.732 1.00 21.33 77 HIS B N 1
ATOM 1822 C CA . HIS B 1 80 ? -16.350 2.714 -0.552 1.00 21.12 77 HIS B CA 1
ATOM 1823 C C . HIS B 1 80 ? -16.351 3.429 0.811 1.00 20.76 77 HIS B C 1
ATOM 1824 O O . HIS B 1 80 ? -17.318 4.082 1.135 1.00 20.72 77 HIS B O 1
ATOM 1831 N N . ARG B 1 81 ? -15.235 3.411 1.544 1.00 20.92 78 ARG B N 1
ATOM 1832 C CA . ARG B 1 81 ? -15.226 4.017 2.856 1.00 20.88 78 ARG B CA 1
ATOM 1833 C C . ARG B 1 81 ? -15.245 5.548 2.751 1.00 22.33 78 ARG B C 1
ATOM 1834 O O . ARG B 1 81 ? -14.609 6.088 1.902 1.00 23.48 78 ARG B O 1
ATOM 1842 N N . GLY B 1 82 ? -16.005 6.166 3.637 1.00 22.61 79 GLY B N 1
ATOM 1843 C CA . GLY B 1 82 ? -16.049 7.632 3.761 1.00 24.47 79 GLY B CA 1
ATOM 1844 C C . GLY B 1 82 ? -17.200 7.994 4.676 1.00 24.65 79 GLY B C 1
ATOM 1845 O O . GLY B 1 82 ? -18.077 7.148 4.911 1.00 23.24 79 GLY B O 1
ATOM 1846 N N . GLN B 1 83 ? -17.223 9.239 5.167 1.00 26.58 80 GLN B N 1
ATOM 1847 C CA . GLN B 1 83 ? -18.238 9.586 6.180 1.00 27.18 80 GLN B CA 1
ATOM 1848 C C . GLN B 1 83 ? -19.620 9.573 5.563 1.00 27.13 80 GLN B C 1
ATOM 1849 O O . GLN B 1 83 ? -20.543 9.082 6.195 1.00 26.30 80 GLN B O 1
ATOM 1855 N N . GLY B 1 84 ? -19.735 10.044 4.315 1.00 28.29 81 GLY B N 1
ATOM 1856 C CA . GLY B 1 84 ? -20.986 9.949 3.569 1.00 28.61 81 GLY B CA 1
ATOM 1857 C C . GLY B 1 84 ? -21.551 8.527 3.501 1.00 26.98 81 GLY B C 1
ATOM 1858 O O . GLY B 1 84 ? -22.696 8.342 3.801 1.00 26.74 81 GLY B O 1
ATOM 1867 N N . GLY B 1 86 ? -20.741 5.926 5.379 1.00 20.08 83 GLY B N 1
ATOM 1868 C CA . GLY B 1 86 ? -21.079 5.460 6.730 1.00 19.25 83 GLY B CA 1
ATOM 1869 C C . GLY B 1 86 ? -22.427 5.949 7.220 1.00 18.57 83 GLY B C 1
ATOM 1870 O O . GLY B 1 86 ? -23.168 5.215 7.870 1.00 17.93 83 GLY B O 1
ATOM 1871 N N . ARG B 1 87 ? -22.682 7.241 6.976 1.00 18.90 84 ARG B N 1
ATOM 1872 C CA . ARG B 1 87 ? -23.946 7.842 7.323 1.00 19.12 84 ARG B CA 1
ATOM 1873 C C . ARG B 1 87 ? -25.109 7.219 6.559 1.00 19.03 84 ARG B C 1
ATOM 1874 O O . ARG B 1 87 ? -26.177 6.982 7.144 1.00 18.74 84 ARG B O 1
ATOM 1890 N N . LEU B 1 89 ? -25.208 4.201 5.335 1.00 17.62 86 LEU B N 1
ATOM 1891 C CA . LEU B 1 89 ? -25.374 2.831 5.805 1.00 17.03 86 LEU B CA 1
ATOM 1892 C C . LEU B 1 89 ? -26.146 2.845 7.144 1.00 16.40 86 LEU B C 1
ATOM 1893 O O . LEU B 1 89 ? -27.142 2.121 7.312 1.00 16.19 86 LEU B O 1
ATOM 1906 N N A GLN B 1 91 ? -28.154 5.259 8.302 0.70 16.48 88 GLN B N 1
ATOM 1907 N N B GLN B 1 91 ? -28.153 5.231 8.294 0.30 16.36 88 GLN B N 1
ATOM 1908 C CA A GLN B 1 91 ? -29.538 5.700 7.947 0.70 17.08 88 GLN B CA 1
ATOM 1909 C CA B GLN B 1 91 ? -29.522 5.644 8.034 0.30 16.82 88 GLN B CA 1
ATOM 1910 C C A GLN B 1 91 ? -30.405 4.481 7.538 0.70 16.67 88 GLN B C 1
ATOM 1911 C C B GLN B 1 91 ? -30.398 4.480 7.560 0.30 16.57 88 GLN B C 1
ATOM 1912 O O A GLN B 1 91 ? -31.546 4.317 7.984 0.70 16.90 88 GLN B O 1
ATOM 1913 O O B GLN B 1 91 ? -31.538 4.326 8.001 0.30 16.84 88 GLN B O 1
ATOM 1924 N N . ALA B 1 92 ? -29.861 3.687 6.646 1.00 16.41 89 ALA B N 1
ATOM 1925 C CA . ALA B 1 92 ? -30.570 2.498 6.166 1.00 16.68 89 ALA B C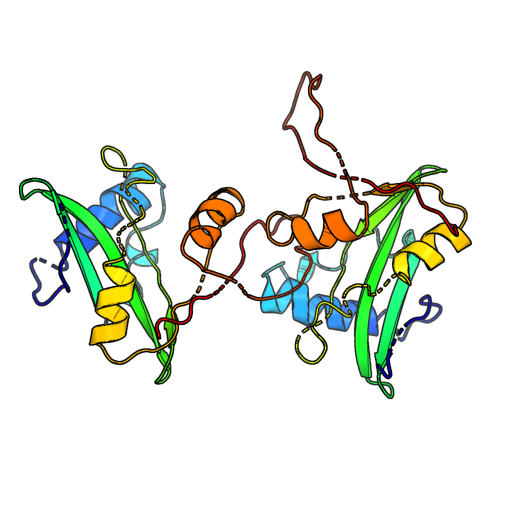A 1
ATOM 1926 C C . ALA B 1 92 ? -30.797 1.469 7.314 1.00 16.12 89 ALA B C 1
ATOM 1927 O O . ALA B 1 92 ? -31.862 0.888 7.412 1.00 16.42 89 ALA B O 1
ATOM 1929 N N . VAL B 1 93 ? -29.789 1.278 8.148 1.00 15.64 90 VAL B N 1
ATOM 1930 C CA . VAL B 1 93 ? -29.919 0.441 9.355 1.00 15.70 90 VAL B CA 1
ATOM 1931 C C . VAL B 1 93 ? -31.046 0.910 10.257 1.00 15.90 90 VAL B C 1
ATOM 1932 O O . VAL B 1 93 ? -31.869 0.118 10.655 1.00 16.17 90 VAL B O 1
ATOM 1936 N N . GLU B 1 94 ? -31.077 2.198 10.545 1.00 16.33 91 GLU B N 1
ATOM 1937 C CA . GLU B 1 94 ? -32.067 2.763 11.443 1.00 17.27 91 GLU B CA 1
ATOM 1938 C C . GLU B 1 94 ? -33.470 2.676 10.834 1.00 17.58 91 GLU B C 1
ATOM 1939 O O . GLU B 1 94 ? -34.416 2.381 11.562 1.00 18.10 91 GLU B O 1
ATOM 1945 N N . SER B 1 95 ? -33.589 2.909 9.532 1.00 17.58 92 SER B N 1
ATOM 1946 C CA . SER B 1 95 ? -34.871 2.800 8.839 1.00 18.45 92 SER B CA 1
ATOM 1947 C C . SER B 1 95 ? -35.351 1.358 8.868 1.00 18.17 92 SER B C 1
ATOM 1948 O O . SER B 1 95 ? -36.526 1.094 9.177 1.00 18.88 92 SER B O 1
ATOM 1951 N N . LEU B 1 96 ? -34.451 0.441 8.586 1.00 17.48 93 LEU B N 1
ATOM 1952 C CA . LEU B 1 96 ? -34.812 -0.961 8.684 1.00 17.79 93 LEU B CA 1
ATOM 1953 C C . LEU B 1 96 ? -35.305 -1.391 10.129 1.00 17.81 93 LEU B C 1
ATOM 1954 O O . LEU B 1 96 ? -36.430 -1.953 10.253 1.00 18.43 93 LEU B O 1
ATOM 1959 N N . ALA B 1 97 ? -34.540 -1.003 11.155 1.00 17.47 94 ALA B N 1
ATOM 1960 C CA . ALA B 1 97 ? -34.916 -1.246 12.570 1.00 18.13 94 ALA B CA 1
ATOM 1961 C C . ALA B 1 97 ? -36.319 -0.713 12.884 1.00 19.17 94 ALA B C 1
ATOM 1962 O O . ALA B 1 97 ? -37.182 -1.441 13.436 1.00 19.87 94 ALA B O 1
ATOM 1964 N N . LYS B 1 98 ? -36.568 0.536 12.490 1.00 19.93 95 LYS B N 1
ATOM 1965 C CA . LYS B 1 98 ? -37.876 1.128 12.630 1.00 21.73 95 LYS B CA 1
ATOM 1966 C C . LYS B 1 98 ? -38.960 0.363 11.932 1.00 22.45 95 LYS B C 1
ATOM 1967 O O . LYS B 1 98 ? -40.053 0.128 12.504 1.00 23.43 95 LYS B O 1
ATOM 1973 N N . ASP B 1 99 ? -38.694 0.033 10.671 1.00 22.53 96 ASP B N 1
ATOM 1974 C CA . ASP B 1 99 ? -39.686 -0.674 9.840 1.00 23.87 96 ASP B CA 1
ATOM 1975 C C . ASP B 1 99 ? -40.023 -2.054 10.444 1.00 23.64 96 ASP B C 1
ATOM 1976 O O . ASP B 1 99 ? -41.152 -2.542 10.290 1.00 24.79 96 ASP B O 1
ATOM 1981 N N . GLU B 1 100 ? -39.055 -2.690 11.113 1.00 22.33 97 GLU B N 1
ATOM 1982 C CA . GLU B 1 100 ? -39.262 -3.956 11.761 1.00 22.60 97 GLU B CA 1
ATOM 1983 C C . GLU B 1 100 ? -39.971 -3.853 13.134 1.00 23.04 97 GLU B C 1
ATOM 1984 O O . GLU B 1 100 ? -40.216 -4.854 13.770 1.00 23.84 97 GLU B O 1
ATOM 1990 N N . GLY B 1 101 ? -40.306 -2.657 13.572 1.00 23.06 98 GLY B N 1
ATOM 1991 C CA . GLY B 1 101 ? -41.114 -2.447 14.803 1.00 24.21 98 GLY B CA 1
ATOM 1992 C C . GLY B 1 101 ? -40.318 -2.110 16.063 1.00 24.40 98 GLY B C 1
ATOM 1993 O O . GLY B 1 101 ? -40.873 -2.185 17.177 1.00 25.83 98 GLY B O 1
ATOM 1994 N N . PHE B 1 102 ? -39.040 -1.737 15.921 1.00 23.39 99 PHE B N 1
ATOM 1995 C CA . PHE B 1 102 ? -38.171 -1.515 17.094 1.00 23.97 99 PHE B CA 1
ATOM 1996 C C . PHE B 1 102 ? -38.099 -0.034 17.417 1.00 25.02 99 PHE B C 1
ATOM 1997 O O . PHE B 1 102 ? -38.344 0.770 16.540 1.00 24.85 99 PHE B O 1
ATOM 2005 N N . TYR B 1 103 ? -37.867 0.299 18.679 1.00 27.03 100 TYR B N 1
ATOM 2006 C CA . TYR B 1 103 ? -37.821 1.685 19.161 1.00 28.99 100 TYR B CA 1
ATOM 2007 C C . TYR B 1 103 ? -36.421 2.201 19.523 1.00 28.70 100 TYR B C 1
ATOM 2008 O O . TYR B 1 103 ? -36.166 3.398 19.556 1.00 29.50 100 TYR B O 1
ATOM 2017 N N . VAL B 1 104 ? -35.544 1.271 19.893 1.00 20.11 101 VAL B N 1
ATOM 2018 C CA . VAL B 1 104 ? -34.235 1.612 20.347 1.00 19.40 101 VAL B CA 1
ATOM 2019 C C . VAL B 1 104 ? -33.193 0.776 19.641 1.00 18.73 101 VAL B C 1
ATOM 2020 O O . VAL B 1 104 ? -33.347 -0.463 19.524 1.00 18.77 101 VAL B O 1
ATOM 2024 N N . ALA B 1 105 ? -32.097 1.429 19.300 1.00 18.03 102 ALA B N 1
ATOM 2025 C CA . ALA B 1 105 ? -30.924 0.762 18.837 1.00 17.66 102 ALA B CA 1
ATOM 2026 C C . ALA B 1 105 ? -29.763 0.905 19.780 1.00 17.56 102 ALA B C 1
ATOM 2027 O O . ALA B 1 105 ? -29.518 1.989 20.313 1.00 17.43 102 ALA B O 1
ATOM 2029 N N . THR B 1 106 ? -29.089 -0.213 20.007 1.00 17.73 103 THR B N 1
ATOM 2030 C CA . THR B 1 106 ? -27.898 -0.224 20.844 1.00 18.11 103 THR B CA 1
ATOM 2031 C C . THR B 1 106 ? -26.716 -0.786 20.106 1.00 18.11 103 THR B C 1
ATOM 2032 O O . THR B 1 106 ? -26.891 -1.584 19.169 1.00 17.86 103 THR B O 1
ATOM 2044 N N . ASN B 1 108 ? -22.182 -1.759 20.792 1.00 18.33 105 ASN B N 1
ATOM 2045 C CA . ASN B 1 108 ? -20.970 -1.596 21.601 1.00 18.46 105 ASN B CA 1
ATOM 2046 C C . ASN B 1 108 ? -20.333 -0.261 21.244 1.00 17.79 105 ASN B C 1
ATOM 2047 O O . ASN B 1 108 ? -20.289 0.100 20.063 1.00 17.11 105 ASN B O 1
ATOM 2052 N N . ALA B 1 109 ? -19.771 0.403 22.244 1.00 17.94 106 ALA B N 1
ATOM 2053 C CA . ALA B 1 109 ? -19.109 1.662 22.021 1.00 17.75 106 ALA B CA 1
ATOM 2054 C C . ALA B 1 109 ? -17.928 1.416 21.073 1.00 17.41 106 ALA B C 1
ATOM 2055 O O . ALA B 1 109 ? -17.264 0.381 21.138 1.00 17.58 106 ALA B O 1
ATOM 2057 N N . GLN B 1 110 ? -17.726 2.341 20.178 1.00 16.96 107 GLN B N 1
ATOM 2058 C CA . GLN B 1 110 ? -16.697 2.285 19.145 1.00 16.82 107 GLN B CA 1
ATOM 2059 C C . GLN B 1 110 ? -15.593 3.325 19.450 1.00 17.29 107 GLN B C 1
ATOM 2060 O O . GLN B 1 110 ? -15.733 4.510 19.085 1.00 16.99 107 GLN B O 1
ATOM 2066 N N . CYS B 1 111 ? -14.549 2.873 20.172 1.00 18.05 108 CYS B N 1
ATOM 2067 C CA . CYS B 1 111 ? -13.475 3.720 20.738 1.00 18.91 108 CYS B CA 1
ATOM 2068 C C . CYS B 1 111 ? -12.759 4.546 19.711 1.00 18.28 108 CYS B C 1
ATOM 2069 O O . CYS B 1 111 ? -12.253 5.617 20.020 1.00 18.50 108 CYS B O 1
ATOM 2072 N N . HIS B 1 112 ? -12.675 4.047 18.500 1.00 17.27 109 HIS B N 1
ATOM 2073 C CA . HIS B 1 112 ? -11.982 4.738 17.435 1.00 16.98 109 HIS B CA 1
ATOM 2074 C C . HIS B 1 112 ? -12.815 5.704 16.591 1.00 16.68 109 HIS B C 1
ATOM 2075 O O . HIS B 1 112 ? -12.245 6.329 15.711 1.00 16.76 109 HIS B O 1
ATOM 2082 N N . ALA B 1 113 ? -14.133 5.779 16.844 1.00 16.35 110 ALA B N 1
ATOM 2083 C CA . ALA B 1 113 ? -15.024 6.548 15.989 1.00 16.35 110 ALA B CA 1
ATOM 2084 C C . ALA B 1 113 ? -16.126 7.216 16.815 1.00 16.45 110 ALA B C 1
ATOM 2085 O O . ALA B 1 113 ? -17.257 7.389 16.373 1.00 16.32 110 ALA B O 1
ATOM 2087 N N . ILE B 1 114 ? -15.736 7.752 17.973 1.00 16.95 111 ILE B N 1
ATOM 2088 C CA . ILE B 1 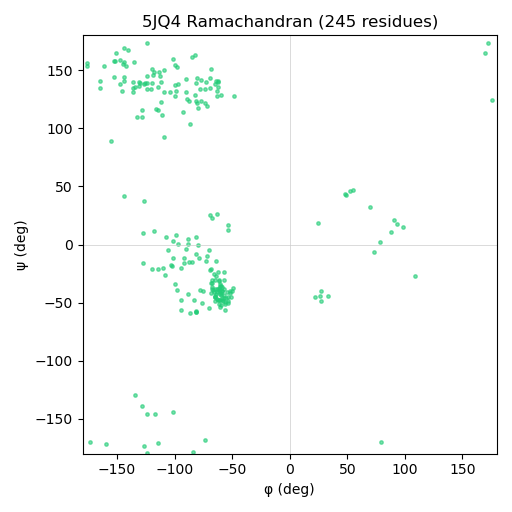114 ? -16.741 8.292 18.901 1.00 17.31 111 ILE B CA 1
ATOM 2089 C C . ILE B 1 114 ? -17.435 9.511 18.278 1.00 17.34 111 ILE B C 1
ATOM 2090 O O . ILE B 1 114 ? -18.641 9.610 18.343 1.00 17.38 111 ILE B O 1
ATOM 2095 N N . PRO B 1 115 ? -16.706 10.391 17.597 1.00 17.48 112 PRO B N 1
ATOM 2096 C CA . PRO B 1 115 ? -17.416 11.569 17.008 1.00 17.78 112 PRO B CA 1
ATOM 2097 C C . PRO B 1 115 ? -18.459 11.182 15.947 1.00 17.35 112 PRO B C 1
ATOM 2098 O O . PRO B 1 115 ? -19.569 11.765 15.899 1.00 17.45 112 PRO B O 1
ATOM 2102 N N . PHE B 1 116 ? -18.107 10.213 15.109 1.00 16.82 113 PHE B N 1
ATOM 2103 C CA . PHE B 1 116 ? -18.987 9.732 14.082 1.00 16.61 113 PHE B CA 1
ATOM 2104 C C . PHE B 1 116 ? -20.288 9.260 14.709 1.00 16.33 113 PHE B C 1
ATOM 2105 O O . PHE B 1 116 ? -21.375 9.662 14.282 1.00 16.44 113 PHE B O 1
ATOM 2113 N N . TYR B 1 117 ? -20.215 8.334 15.638 1.00 16.10 114 TYR B N 1
ATOM 2114 C CA . TYR B 1 117 ? -21.480 7.820 16.244 1.00 16.11 114 TYR B CA 1
ATOM 2115 C C . TYR B 1 117 ? -22.240 8.852 17.101 1.00 16.90 114 TYR B C 1
ATOM 2116 O O . TYR B 1 117 ? -23.445 8.835 17.099 1.00 16.81 114 TYR B O 1
ATOM 2125 N N . GLU B 1 118 ? -21.525 9.768 17.731 1.00 17.93 115 GLU B N 1
ATOM 2126 C CA . GLU B 1 118 ? -22.152 10.893 18.400 1.00 19.08 115 GLU B CA 1
ATOM 2127 C C . GLU B 1 118 ? -22.925 11.744 17.450 1.00 18.83 115 GLU B C 1
ATOM 2128 O O . GLU B 1 118 ? -24.008 12.169 17.806 1.00 18.98 115 GLU B O 1
ATOM 2134 N N . SER B 1 119 ? -22.428 11.900 16.208 1.00 18.27 116 SER B N 1
ATOM 2135 C CA . SER B 1 119 ? -23.095 12.710 15.213 1.00 18.62 116 SER B CA 1
ATOM 2136 C C . SER B 1 119 ? -24.391 12.096 14.728 1.00 18.39 116 SER B C 1
ATOM 2137 O O . SER B 1 119 ? -25.269 12.793 14.287 1.00 18.97 116 SER B O 1
ATOM 2140 N N . LEU B 1 120 ? -24.532 10.784 14.888 1.00 17.83 117 LEU B N 1
ATOM 2141 C CA . LEU B 1 120 ? -25.762 10.080 14.625 1.00 17.83 117 LEU B CA 1
ATOM 2142 C C . LEU B 1 120 ? -26.755 9.982 15.827 1.00 18.10 117 LEU B C 1
ATOM 2143 O O . LEU B 1 120 ? -27.794 9.286 15.744 1.00 17.86 117 LEU B O 1
ATOM 2148 N N . ASN B 1 121 ? -26.390 10.646 16.917 1.00 21.72 118 ASN B N 1
ATOM 2149 C CA . ASN B 1 121 ? -27.170 10.706 18.147 1.00 22.39 118 ASN B CA 1
ATOM 2150 C C . ASN B 1 121 ? -27.199 9.392 18.874 1.00 21.29 118 ASN B C 1
ATOM 2151 O O . ASN B 1 121 ? -28.125 9.149 19.646 1.00 21.47 118 ASN B O 1
ATOM 2156 N N . PHE B 1 122 ? -26.115 8.624 18.770 1.00 20.92 119 PHE B N 1
ATOM 2157 C CA . PHE B 1 122 ? -25.899 7.549 19.747 1.00 21.06 119 PHE B CA 1
ATOM 2158 C C . PHE B 1 122 ? -25.288 8.217 20.981 1.00 22.11 119 PHE B C 1
ATOM 2159 O O . PHE B 1 122 ? -24.522 9.180 20.836 1.00 23.46 119 PHE B O 1
ATOM 2167 N N . LYS B 1 123 ? -25.735 7.799 22.151 1.00 22.52 120 LYS B N 1
ATOM 2168 C CA . LYS B 1 123 ? -25.320 8.331 23.454 1.00 24.13 120 LYS B CA 1
ATOM 2169 C C . LYS B 1 123 ? -24.646 7.212 24.213 1.00 24.71 120 LYS B C 1
ATOM 2170 O O . LYS B 1 123 ? -25.233 6.125 24.340 1.00 23.50 120 LYS B O 1
ATOM 2184 N N . ARG B 1 125 ? -23.497 4.990 27.075 1.00 27.00 122 ARG B N 1
ATOM 2185 C CA . ARG B 1 125 ? -24.091 4.596 28.332 1.00 25.95 122 ARG B CA 1
ATOM 2186 C C . ARG B 1 125 ? -23.152 3.595 28.970 1.00 26.22 122 ARG B C 1
ATOM 2187 O O . ARG B 1 125 ? -22.718 2.600 28.328 1.00 27.15 122 ARG B O 1
ATOM 2195 N N . GLY B 1 126 ? -22.741 3.882 30.189 1.00 25.93 123 GLY B N 1
ATOM 2196 C CA . GLY B 1 126 ? -22.095 2.853 30.996 1.00 26.57 123 GLY B CA 1
ATOM 2197 C C . GLY B 1 126 ? -23.096 2.301 32.003 1.00 25.55 123 GLY B C 1
ATOM 2198 O O . GLY B 1 126 ? -24.283 2.188 31.740 1.00 25.21 123 GLY B O 1
ATOM 2199 N N . ASN B 1 127 ? -22.625 1.969 33.178 1.00 25.43 124 ASN B N 1
ATOM 2200 C CA . ASN B 1 127 ? -23.504 1.549 34.226 1.00 24.99 124 ASN B CA 1
ATOM 2201 C C . ASN B 1 127 ? -22.846 1.819 35.577 1.00 24.42 124 ASN B C 1
ATOM 2202 O O . ASN B 1 127 ? -22.142 0.953 36.121 1.00 25.06 124 ASN B O 1
ATOM 2207 N N . ILE B 1 128 ? -23.092 3.021 36.066 1.00 23.38 125 ILE B N 1
ATOM 2208 C CA . ILE B 1 128 ? -22.590 3.513 37.335 1.00 23.74 125 ILE B CA 1
ATOM 2209 C C . ILE B 1 128 ? -22.843 2.524 38.473 1.00 23.63 125 ILE B C 1
ATOM 2210 O O . ILE B 1 128 ? -21.986 2.386 39.332 1.00 24.17 125 ILE B O 1
ATOM 2215 N N . PHE B 1 129 ? -23.995 1.840 38.455 1.00 23.22 126 PHE B N 1
ATOM 2216 C CA . PHE B 1 129 ? -24.500 1.138 39.612 1.00 23.95 126 PHE B CA 1
ATOM 2217 C C . PHE B 1 129 ? -24.178 -0.349 39.568 1.00 25.91 126 PHE B C 1
ATOM 2218 O O . PHE B 1 129 ? -24.567 -1.079 40.447 1.00 26.57 126 PHE B O 1
ATOM 2226 N N . LEU B 1 130 ? -23.373 -0.774 38.609 1.00 23.04 127 LEU B N 1
ATOM 2227 C CA . LEU B 1 130 ? -23.112 -2.178 38.441 1.00 25.23 127 LEU B CA 1
ATOM 2228 C C . LEU B 1 130 ? -22.419 -2.712 39.699 1.00 29.04 127 LEU B C 1
ATOM 2229 O O . LEU B 1 130 ? -21.511 -2.067 40.247 1.00 29.71 127 LEU B O 1
ATOM 2234 N N . GLU B 1 131 ? -22.862 -3.872 40.171 1.00 33.39 128 GLU B N 1
ATOM 2235 C CA . GLU B 1 131 ? -22.370 -4.445 41.420 1.00 38.75 128 GLU B CA 1
ATOM 2236 C C . GLU B 1 131 ? -21.295 -5.494 41.160 1.00 40.52 128 GLU B C 1
ATOM 2237 O O . GLU B 1 131 ? -20.309 -5.561 41.886 1.00 43.23 128 GLU B O 1
ATOM 2243 N N . GLU B 1 132 ? -21.485 -6.302 40.119 1.00 40.41 129 GLU B N 1
ATOM 2244 C CA . GLU B 1 132 ? -20.519 -7.347 39.787 1.00 43.18 129 GLU B CA 1
ATOM 2245 C C . GLU B 1 132 ? -20.220 -7.383 38.304 1.00 41.94 129 GLU B C 1
ATOM 2246 O O . GLU B 1 132 ? -20.986 -6.889 37.456 1.00 40.16 129 GLU B O 1
ATOM 2248 N N . GLY B 1 133 ? -19.060 -7.934 38.002 1.00 44.43 130 GLY B N 1
ATOM 2249 C CA . GLY B 1 133 ? -18.591 -8.048 36.652 1.00 44.66 130 GLY B CA 1
ATOM 2250 C C . GLY B 1 133 ? -18.023 -6.740 36.177 1.00 42.54 130 GLY B C 1
ATOM 2251 O O . GLY B 1 133 ? -17.872 -5.777 36.957 1.00 41.56 130 GLY B O 1
ATOM 2252 N N . ILE B 1 134 ? -17.767 -6.721 34.868 1.00 42.52 131 ILE B N 1
ATOM 2253 C CA . ILE B 1 134 ? -17.014 -5.685 34.197 1.00 41.57 131 ILE B CA 1
ATOM 2254 C C . ILE B 1 134 ? -18.017 -4.753 33.543 1.00 37.11 131 ILE B C 1
ATOM 2255 O O . ILE B 1 134 ? -18.995 -5.210 32.930 1.00 37.28 131 ILE B O 1
ATOM 2260 N N . GLU B 1 135 ? -17.752 -3.450 33.661 1.00 33.44 132 GLU B N 1
ATOM 2261 C CA . GLU B 1 135 ? -18.632 -2.433 33.127 1.00 30.01 132 GLU B CA 1
ATOM 2262 C C . GLU B 1 135 ? -18.370 -2.421 31.636 1.00 32.05 132 GLU B C 1
ATOM 2263 O O . GLU B 1 135 ? -17.228 -2.281 31.237 1.00 35.30 132 GLU B O 1
ATOM 2269 N N A HIS B 1 136 ? -19.412 -2.621 30.837 0.50 31.99 133 HIS B N 1
ATOM 2270 N N B HIS B 1 136 ? -19.419 -2.597 30.844 0.50 31.81 133 HIS B N 1
ATOM 2271 C CA A HIS B 1 136 ? -19.301 -2.552 29.379 0.50 35.49 133 HIS B CA 1
ATOM 2272 C CA B HIS B 1 136 ? -19.330 -2.574 29.386 0.50 35.24 133 HIS B CA 1
ATOM 2273 C C A HIS B 1 136 ? -19.992 -1.297 28.895 0.50 34.44 133 HIS B C 1
ATOM 2274 C C B HIS B 1 136 ? -19.988 -1.291 28.907 0.50 34.27 133 HIS B C 1
ATOM 2275 O O A HIS B 1 136 ? -21.066 -0.965 29.368 0.50 32.36 133 HIS B O 1
ATOM 2276 O O B HIS B 1 136 ? -21.034 -0.921 29.417 0.50 32.06 133 HIS B O 1
ATOM 2289 N N . ILE B 1 137 ? -19.354 -0.587 27.975 1.00 32.45 134 ILE B N 1
ATOM 2290 C CA . ILE B 1 137 ? -19.877 0.659 27.482 1.00 30.31 134 ILE B CA 1
ATOM 2291 C C . ILE B 1 137 ? -20.603 0.372 26.153 1.00 27.06 134 ILE B C 1
ATOM 2292 O O . ILE B 1 137 ? -20.060 -0.247 25.238 1.00 24.68 134 ILE B O 1
ATOM 2297 N N . GLU B 1 138 ? -21.834 0.837 26.079 1.00 26.82 135 GLU B N 1
ATOM 2298 C CA . GLU B 1 138 ? -22.638 0.719 24.877 1.00 25.38 135 GLU B CA 1
ATOM 2299 C C . GLU B 1 138 ? -23.074 2.123 24.486 1.00 24.55 135 GLU B C 1
ATOM 2300 O O . GLU B 1 138 ? -22.780 3.090 25.174 1.00 26.11 135 GLU B O 1
ATOM 2314 N N . THR B 1 140 ? -26.565 4.052 22.639 1.00 20.45 137 THR B N 1
ATOM 2315 C CA . THR B 1 140 ? -27.957 3.790 22.265 1.00 19.93 137 THR B CA 1
ATOM 2316 C C . THR B 1 140 ? -28.535 4.973 21.559 1.00 20.16 137 THR B C 1
ATOM 2317 O O . THR B 1 140 ? -28.154 6.126 21.842 1.00 21.05 137 THR B O 1
ATOM 2321 N N . LYS B 1 141 ? -29.521 4.675 20.729 1.00 19.96 138 LYS B N 1
ATOM 2322 C CA . LYS B 1 141 ? -30.247 5.690 20.006 1.00 20.96 138 LYS B CA 1
ATOM 2323 C C . LYS B 1 141 ? -31.720 5.392 20.067 1.00 22.11 138 LYS B C 1
ATOM 2324 O O . LYS B 1 141 ? -32.159 4.257 19.815 1.00 21.57 138 LYS B O 1
ATOM 2330 N N . LYS B 1 142 ? -32.489 6.409 20.402 1.00 24.15 139 LYS B N 1
ATOM 2331 C CA . LYS B 1 142 ? -33.912 6.302 20.245 1.00 26.20 139 LYS B CA 1
ATOM 2332 C C . LYS B 1 142 ? -34.183 6.578 18.770 1.00 25.92 139 LYS B C 1
ATOM 2333 O O . LYS B 1 142 ? -33.939 7.691 18.281 1.00 26.48 139 LYS B O 1
ATOM 2339 N N . LEU B 1 143 ? -34.807 5.605 18.140 1.00 26.04 140 LEU B N 1
ATOM 2340 C CA . LEU B 1 143 ? -35.107 5.629 16.746 1.00 27.01 140 LEU B CA 1
ATOM 2341 C C . LEU B 1 143 ? -36.275 6.618 16.444 1.00 29.41 140 LEU B C 1
ATOM 2342 O O . LEU B 1 143 ? -37.271 6.639 17.159 1.00 30.70 140 LEU B O 1
ATOM 2347 N N . THR B 1 144 ? -36.106 7.436 15.421 1.00 30.69 141 THR B N 1
ATOM 2348 C CA . THR B 1 144 ? -37.080 8.473 15.096 1.00 33.51 141 THR B CA 1
ATOM 2349 C C . THR B 1 144 ? -37.169 8.619 13.586 1.00 36.14 141 THR B C 1
ATOM 2350 O O . THR B 1 144 ? -36.160 8.492 12.873 1.00 36.86 141 THR B O 1
ATOM 2354 N N . SER B 1 145 ? -38.353 8.883 13.091 1.00 39.57 142 SER B N 1
ATOM 2355 C CA . SER B 1 145 ? -38.523 9.361 11.694 1.00 43.46 142 SER B CA 1
ATOM 2356 C C . SER B 1 145 ? -38.517 10.898 11.573 1.00 46.30 142 SER B C 1
ATOM 2357 O O . SER B 1 145 ? -38.468 11.434 10.463 1.00 50.07 142 SER B O 1
ATOM 2360 N N . LEU B 1 146 ? -38.611 11.617 12.689 1.00 46.38 143 LEU B N 1
ATOM 2361 C CA . LEU B 1 146 ? -38.656 13.091 12.628 1.00 50.37 143 LEU B CA 1
ATOM 2362 C C . LEU B 1 146 ? -37.285 13.671 12.264 1.00 51.98 143 LEU B C 1
ATOM 2363 O O . LEU B 1 146 ? -36.304 12.940 12.166 1.00 49.67 143 LEU B O 1
#

Solvent-accessible surface area: 15292 Å² total

Nearest PDB structures (foldseek):
  5jph-assembly2_A  TM=8.884E-01  e=6.568E-21  Staphylococcus aureus subsp. aureus COL
  1q2y-assembly1_A  TM=8.219E-01  e=3.878E-11  Bacillus subtilis
  8iym-assembly1_A  TM=6.835E-01  e=1.360E-05  Helicobacter pylori 26695
  8iyo-assembly3_C  TM=6.082E-01  e=1.638E-05  Helicobacter pylori 26695
  2ozh-assembly1_A-2  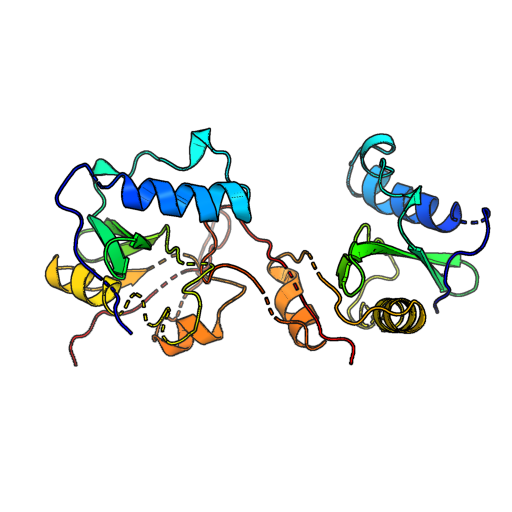TM=6.306E-01  e=1.267E-04  Xanthomonas campestris pv. campestris

Sequence (270 aa):
AFSSKVNNNQKLEDCFYIRKKVFVEEQGIPEESEIDEYESESIHLIGYDNGQPVATARIRPINETTVKIIERVAVKSHRGQGGRLQAVESLAKDEGFYVATNNAQCHAIPFYESLNNFKRRGNIFLEEGIEHIETKKLTSNAFSKVNNQQKKLEDCFYIRKKVFVEEQGIPEESEIDEYESESIHLIGYDNGQPVATARIRPINETTVKIERVAVKSHRGQGGRLQQAVESLAKDEGFYVATNAQCHAIPFYESLNFKRGNIFLEEGIEHHIETKKLTSL

InterPro domains:
  IPR000182 GNAT domain [PF00583] (17-119)
  IPR000182 GNAT domain [PS51186] (1-141)
  IPR016181 Acyl-CoA N-acyltransferase [SSF55729] (6-141)
  IPR039143 Glucosamine 6-phosphate N-acetyltransferase-like [PTHR13355] (14-124)

Foldseek 3Di:
DKDWDDDDVVVLLLVQLCVVCCVVNNDDSDVLPDPQPVQWIKMWDADPNHTFWIWTWHDPDQAETEIDSTGGPVPDDLVCCVVRNLVVCVVVRHFKYKKDFQVCVVSVVVVVDDDDDPDDDPVDGMDMIHGSD/DQKKDKDDDPVCVLLVVQLCVPCCVPVNDPNVPSDDPQPVQWIKMFMDHVRRTFWIWIWHDPDQAETEIDSTGGVVPDDLVCCNVNVLVVCVVVRHFKYKQQDVVQNVSVVVVVDDDWDPPDDDDDIGDMIDGRDPD

Organism: Staphylococcus aureus (strain COL) (NCBI:txid93062)